Protein AF-A0A1Y7VM03-F1 (afdb_monomer_lite)

Structure (mmCIF, N/CA/C/O backbone):
data_AF-A0A1Y7VM03-F1
#
_entry.id   AF-A0A1Y7VM03-F1
#
loop_
_atom_site.group_PDB
_atom_site.id
_atom_site.type_symbol
_atom_site.label_atom_id
_atom_site.label_alt_id
_atom_site.label_comp_id
_atom_site.label_asym_id
_atom_site.label_entity_id
_atom_site.label_seq_id
_atom_site.pdbx_PDB_ins_code
_atom_site.Cartn_x
_atom_site.Cartn_y
_atom_site.Cartn_z
_atom_site.occupancy
_atom_site.B_iso_or_equiv
_atom_site.auth_seq_id
_atom_site.auth_comp_id
_atom_site.auth_asym_id
_atom_site.auth_atom_id
_atom_site.pdbx_PDB_model_num
ATOM 1 N N . PRO A 1 1 ? 16.036 -28.145 -1.973 1.00 45.31 1 PRO A N 1
ATOM 2 C CA . PRO A 1 1 ? 15.616 -27.254 -0.867 1.00 45.31 1 PRO A CA 1
ATOM 3 C C . PRO A 1 1 ? 15.685 -25.789 -1.307 1.00 45.31 1 PRO A C 1
ATOM 5 O O . PRO A 1 1 ? 16.751 -25.331 -1.703 1.00 45.31 1 PRO A O 1
ATOM 8 N N . SER A 1 2 ? 14.561 -25.075 -1.267 1.00 58.66 2 SER A N 1
ATOM 9 C CA . SER A 1 2 ? 14.567 -23.612 -1.320 1.00 58.66 2 SER A CA 1
ATOM 10 C C . SER A 1 2 ? 15.085 -23.084 0.016 1.00 58.66 2 SER A C 1
ATOM 12 O O . SER A 1 2 ? 14.521 -23.416 1.061 1.00 58.66 2 SER A O 1
ATOM 14 N N . PHE A 1 3 ? 16.151 -22.289 -0.007 1.00 65.50 3 PHE A N 1
ATOM 15 C CA . PHE A 1 3 ? 16.520 -21.484 1.155 1.00 65.50 3 PHE A CA 1
ATOM 16 C C . PHE A 1 3 ? 15.436 -20.413 1.381 1.00 65.50 3 PHE A C 1
ATOM 18 O O . PHE A 1 3 ? 14.821 -19.980 0.401 1.00 65.50 3 PHE A O 1
ATOM 25 N N . PRO A 1 4 ? 15.167 -19.997 2.632 1.00 74.00 4 PRO A N 1
ATOM 26 C CA . PRO A 1 4 ? 14.412 -18.775 2.886 1.00 74.00 4 PRO A CA 1
ATOM 27 C C . PRO A 1 4 ? 15.078 -17.597 2.168 1.00 74.00 4 PRO A C 1
ATOM 29 O O . PRO A 1 4 ? 16.305 -17.545 2.087 1.00 74.00 4 PRO A O 1
ATOM 32 N N . LEU A 1 5 ? 14.272 -16.680 1.638 1.00 76.81 5 LEU A N 1
ATOM 33 C CA . LEU A 1 5 ? 14.765 -15.405 1.125 1.00 76.81 5 LEU A CA 1
ATOM 34 C C . LEU A 1 5 ? 14.971 -14.438 2.294 1.00 76.81 5 LEU A C 1
ATOM 36 O O . LEU A 1 5 ? 14.241 -14.502 3.285 1.00 76.81 5 LEU A O 1
ATOM 40 N N . GLU A 1 6 ? 15.930 -13.524 2.166 1.00 85.12 6 GLU A N 1
ATOM 41 C CA . GLU A 1 6 ? 16.035 -12.408 3.103 1.00 85.12 6 GLU A CA 1
ATOM 42 C C . GLU A 1 6 ? 14.829 -11.457 2.920 1.00 85.12 6 GLU A C 1
ATOM 44 O O . GLU A 1 6 ? 14.265 -11.375 1.822 1.00 85.12 6 GLU A O 1
ATOM 49 N N . PRO A 1 7 ? 14.408 -10.696 3.949 1.00 83.00 7 PRO A N 1
ATOM 50 C CA . PRO A 1 7 ? 13.231 -9.826 3.844 1.00 83.00 7 PRO A CA 1
ATOM 51 C C . PRO A 1 7 ? 13.317 -8.788 2.711 1.00 83.00 7 PRO A C 1
ATOM 53 O O . PRO A 1 7 ? 12.299 -8.449 2.105 1.00 83.00 7 PRO A O 1
ATOM 56 N N . GLU A 1 8 ? 14.526 -8.314 2.395 1.00 83.25 8 GLU A N 1
ATOM 57 C CA . GLU A 1 8 ? 14.783 -7.396 1.277 1.00 83.25 8 GLU A CA 1
ATOM 58 C C . GLU A 1 8 ? 14.579 -8.077 -0.091 1.00 83.25 8 GLU A C 1
ATOM 60 O O . GLU A 1 8 ? 13.993 -7.475 -0.996 1.00 83.25 8 GLU A O 1
ATOM 65 N N . ASP A 1 9 ? 14.970 -9.350 -0.222 1.00 89.81 9 ASP A N 1
ATOM 66 C CA . ASP A 1 9 ? 14.752 -10.154 -1.430 1.00 89.81 9 ASP A CA 1
ATOM 67 C C . ASP A 1 9 ? 13.264 -10.464 -1.637 1.00 89.81 9 ASP A C 1
ATOM 69 O O . ASP A 1 9 ? 12.788 -10.437 -2.771 1.00 89.81 9 ASP A O 1
ATOM 73 N N . GLU A 1 10 ? 12.488 -10.698 -0.569 1.00 91.25 10 GLU A N 1
ATOM 74 C CA . GLU A 1 10 ? 11.029 -10.834 -0.690 1.00 91.25 10 GLU A CA 1
ATOM 75 C C . GLU A 1 10 ? 10.361 -9.546 -1.194 1.00 91.25 10 GLU A C 1
ATOM 77 O O . GLU A 1 10 ? 9.424 -9.611 -1.995 1.00 91.25 10 GLU A O 1
ATOM 82 N N . VAL A 1 11 ? 10.823 -8.373 -0.742 1.00 92.56 11 VAL A N 1
ATOM 83 C CA . VAL A 1 11 ? 10.310 -7.075 -1.212 1.00 92.56 11 VAL A CA 1
ATOM 84 C C . VAL A 1 11 ? 10.678 -6.851 -2.679 1.00 92.56 11 VAL A C 1
ATOM 86 O O . VAL A 1 11 ? 9.807 -6.476 -3.468 1.00 92.56 11 VAL A O 1
ATOM 89 N N . PHE A 1 12 ? 11.924 -7.142 -3.073 1.00 94.88 12 PHE A N 1
ATOM 90 C CA . PHE A 1 12 ? 12.344 -7.075 -4.474 1.00 94.88 12 PHE A CA 1
ATOM 91 C C . PHE A 1 12 ? 11.538 -8.042 -5.354 1.00 94.88 12 PHE A C 1
ATOM 93 O O . PHE A 1 12 ? 11.022 -7.632 -6.390 1.00 94.88 12 PHE A O 1
ATOM 100 N N . LEU A 1 13 ? 11.373 -9.300 -4.933 1.00 95.12 13 LEU A N 1
ATOM 101 C CA . LEU A 1 13 ? 10.648 -10.329 -5.681 1.00 95.12 13 LEU A CA 1
ATOM 102 C C . LEU A 1 13 ? 9.154 -10.012 -5.824 1.00 95.12 13 LEU A C 1
ATOM 104 O O . LEU A 1 13 ? 8.576 -10.277 -6.877 1.00 95.12 13 LEU A O 1
ATOM 108 N N . ALA A 1 14 ? 8.522 -9.442 -4.794 1.00 94.69 14 ALA A N 1
ATOM 109 C CA . ALA A 1 14 ? 7.140 -8.980 -4.883 1.00 94.69 14 ALA A CA 1
ATOM 110 C C . ALA A 1 14 ? 6.999 -7.866 -5.932 1.00 94.69 14 ALA A C 1
ATOM 112 O O . ALA A 1 14 ? 6.123 -7.941 -6.792 1.00 94.69 14 ALA A O 1
ATOM 113 N N . ILE A 1 15 ? 7.889 -6.868 -5.897 1.00 95.56 15 ILE A N 1
ATOM 114 C CA . ILE A 1 15 ? 7.875 -5.745 -6.842 1.00 95.56 15 ILE A CA 1
ATOM 115 C C . ILE A 1 15 ? 8.182 -6.216 -8.270 1.00 95.56 15 ILE A C 1
ATOM 117 O O . ILE A 1 15 ? 7.475 -5.821 -9.192 1.00 95.56 15 ILE A O 1
ATOM 121 N N . ALA A 1 16 ? 9.171 -7.093 -8.458 1.00 96.06 16 ALA A N 1
ATOM 122 C CA . ALA A 1 16 ? 9.552 -7.615 -9.770 1.00 96.06 16 ALA A CA 1
ATOM 123 C C . ALA A 1 16 ? 8.416 -8.401 -10.448 1.00 96.06 16 ALA A C 1
ATOM 125 O O . ALA A 1 16 ? 8.142 -8.167 -11.619 1.00 96.06 16 ALA A O 1
ATOM 126 N N . LYS A 1 17 ? 7.694 -9.255 -9.708 1.00 94.88 17 LYS A N 1
ATOM 127 C CA . LYS A 1 17 ? 6.518 -9.978 -10.233 1.00 94.88 17 LYS A CA 1
ATOM 128 C C . LYS A 1 17 ? 5.395 -9.043 -10.679 1.00 94.88 17 LYS A C 1
ATOM 130 O O . LYS A 1 17 ? 4.766 -9.276 -11.699 1.00 94.88 17 LYS A O 1
ATOM 135 N N . ALA A 1 18 ? 5.153 -7.972 -9.928 1.00 94.31 18 ALA A N 1
ATOM 136 C CA . ALA A 1 18 ? 4.170 -6.971 -10.327 1.00 94.31 18 ALA A CA 1
ATOM 137 C C . ALA A 1 18 ? 4.640 -6.142 -11.541 1.00 94.31 18 ALA A C 1
ATOM 139 O O . ALA A 1 18 ? 3.807 -5.742 -12.345 1.00 94.31 18 ALA A O 1
ATOM 140 N N . MET A 1 19 ? 5.949 -5.911 -11.715 1.00 93.81 19 MET A N 1
ATOM 141 C CA . MET A 1 19 ? 6.493 -5.290 -12.935 1.00 93.81 19 MET A CA 1
ATOM 142 C C . MET A 1 19 ? 6.395 -6.210 -14.163 1.00 93.81 19 MET A C 1
ATOM 144 O O . MET A 1 19 ? 6.154 -5.709 -15.256 1.00 93.81 19 MET A O 1
ATOM 148 N N . GLU A 1 20 ? 6.536 -7.528 -13.992 1.00 94.44 20 GLU A N 1
ATOM 149 C CA . GLU A 1 20 ? 6.458 -8.539 -15.064 1.00 94.44 20 GLU A CA 1
ATOM 150 C C . GLU A 1 20 ? 5.089 -8.524 -15.775 1.00 94.44 20 GLU A C 1
ATOM 152 O O . GLU A 1 20 ? 5.022 -8.568 -16.999 1.00 94.44 20 GLU A O 1
ATOM 157 N N . GLU A 1 21 ? 4.000 -8.325 -15.027 1.00 91.81 21 GLU A N 1
ATOM 158 C CA . GLU A 1 21 ? 2.634 -8.146 -15.560 1.00 91.81 21 GLU A CA 1
ATOM 159 C C . GLU A 1 21 ? 2.364 -6.725 -16.124 1.00 91.81 21 GLU A C 1
ATOM 161 O O . GLU A 1 21 ? 1.299 -6.467 -16.689 1.00 91.81 21 GLU A O 1
ATOM 166 N N . MET A 1 22 ? 3.291 -5.770 -15.954 1.00 88.38 22 MET A N 1
ATOM 167 C CA . MET A 1 22 ? 3.168 -4.376 -16.427 1.00 88.38 22 MET A CA 1
ATOM 168 C C . MET A 1 22 ? 4.096 -4.025 -17.600 1.00 88.38 22 MET A C 1
ATOM 170 O O . MET A 1 22 ? 3.874 -3.002 -18.253 1.00 88.38 22 MET A O 1
ATOM 174 N N . VAL A 1 23 ? 5.160 -4.801 -17.832 1.00 91.12 23 VAL A N 1
ATOM 175 C CA . VAL A 1 23 ? 6.252 -4.471 -18.761 1.00 91.12 23 VAL A CA 1
ATOM 176 C C . VAL A 1 23 ? 6.60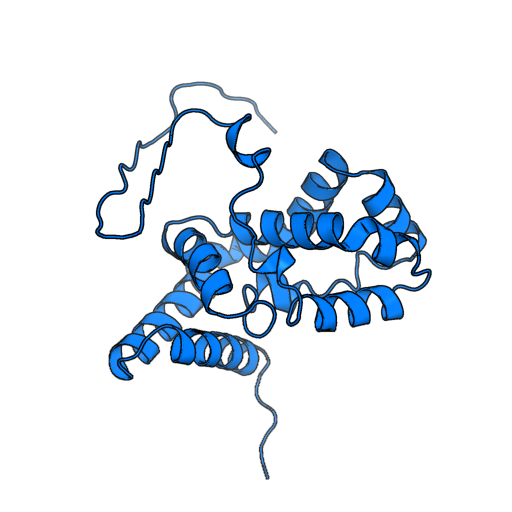2 -5.693 -19.611 1.00 91.12 23 VAL A C 1
ATOM 178 O O . VAL A 1 23 ? 7.266 -6.613 -19.146 1.00 91.12 23 VAL A O 1
ATOM 181 N N . GLU A 1 24 ? 6.183 -5.671 -20.879 1.00 89.25 24 GLU A N 1
ATOM 182 C CA . GLU A 1 24 ? 6.328 -6.799 -21.817 1.00 89.25 24 GLU A CA 1
ATOM 183 C C . GLU A 1 24 ? 7.791 -7.171 -22.131 1.00 89.25 24 GLU A C 1
ATOM 185 O O . GLU A 1 24 ? 8.091 -8.341 -22.372 1.00 89.25 24 GLU A O 1
ATOM 190 N N . ASP A 1 25 ? 8.712 -6.199 -22.143 1.00 95.06 25 ASP A N 1
ATOM 191 C CA . ASP A 1 25 ? 10.130 -6.475 -22.384 1.00 95.06 25 ASP A CA 1
ATOM 192 C C . ASP A 1 25 ? 10.869 -6.866 -21.094 1.00 95.06 25 ASP A C 1
ATOM 194 O O . ASP A 1 25 ? 10.909 -6.129 -20.108 1.00 95.06 25 ASP A O 1
ATOM 198 N N . SER A 1 26 ? 11.523 -8.028 -21.130 1.00 93.00 26 SER A N 1
ATOM 199 C CA . SER A 1 26 ? 12.242 -8.602 -19.984 1.00 93.00 26 SER A CA 1
ATOM 200 C C . SER A 1 26 ? 13.445 -7.779 -19.494 1.00 93.00 26 SER A C 1
ATOM 202 O O . SER A 1 26 ? 13.791 -7.840 -18.310 1.00 93.00 26 SER A O 1
ATOM 204 N N . VAL A 1 27 ? 14.090 -7.002 -20.371 1.00 94.88 27 VAL A N 1
ATOM 205 C CA . VAL A 1 27 ? 15.256 -6.175 -20.036 1.00 94.88 27 VAL A CA 1
ATOM 206 C C . VAL A 1 27 ? 14.788 -4.887 -19.366 1.00 94.88 27 VAL A C 1
ATOM 208 O O . VAL A 1 27 ? 15.287 -4.549 -18.287 1.00 94.88 27 VAL A O 1
ATOM 211 N N . ASP A 1 28 ? 13.786 -4.216 -19.935 1.00 92.69 28 ASP A N 1
ATOM 212 C CA . ASP A 1 28 ? 13.145 -3.054 -19.318 1.00 92.69 28 ASP A CA 1
ATOM 213 C C . ASP A 1 28 ? 12.472 -3.429 -17.993 1.00 92.69 28 ASP A C 1
ATOM 215 O O . ASP A 1 28 ? 12.667 -2.724 -17.004 1.00 92.69 28 ASP A O 1
ATOM 219 N N . CYS A 1 29 ? 11.780 -4.571 -17.904 1.00 92.31 29 CYS A N 1
ATOM 220 C CA . CYS A 1 29 ? 11.194 -5.065 -16.654 1.00 92.31 29 CYS A CA 1
ATOM 221 C C . CYS A 1 29 ? 12.253 -5.189 -15.540 1.00 92.31 29 CYS A C 1
ATOM 223 O O . CYS A 1 29 ? 12.057 -4.683 -14.428 1.00 92.31 29 CYS A O 1
ATOM 225 N N . TYR A 1 30 ? 13.417 -5.784 -15.833 1.00 93.75 30 TYR A N 1
ATOM 226 C CA . TYR A 1 30 ? 14.538 -5.858 -14.887 1.00 93.75 30 TYR A CA 1
ATOM 227 C C . TYR A 1 30 ? 15.060 -4.467 -14.486 1.00 93.75 30 TYR A C 1
ATOM 229 O O . TYR A 1 30 ? 15.237 -4.190 -13.293 1.00 93.75 30 TYR A O 1
ATOM 237 N N . TRP A 1 31 ? 15.302 -3.572 -15.450 1.00 94.38 31 TRP A N 1
ATOM 238 C CA . TRP A 1 31 ? 15.850 -2.242 -15.162 1.00 94.38 31 TRP A CA 1
ATOM 239 C C . TRP A 1 31 ? 14.868 -1.344 -14.411 1.00 94.38 31 TRP A C 1
ATOM 241 O O . TRP A 1 31 ? 15.288 -0.643 -13.487 1.00 94.38 31 TRP A O 1
ATOM 251 N N . ILE A 1 32 ? 13.578 -1.393 -14.745 1.00 93.75 32 ILE A N 1
ATOM 252 C CA . ILE A 1 32 ? 12.510 -0.654 -14.068 1.00 93.75 32 ILE A CA 1
ATOM 253 C C . ILE A 1 32 ? 12.328 -1.185 -12.639 1.00 93.75 32 ILE A C 1
ATOM 255 O O . ILE A 1 32 ? 12.401 -0.384 -11.707 1.00 93.75 32 ILE A O 1
ATOM 259 N N . SER A 1 33 ? 12.225 -2.506 -12.432 1.00 94.19 33 SER A N 1
ATOM 260 C CA . SER A 1 33 ? 12.181 -3.130 -11.093 1.00 94.19 33 SER A CA 1
ATOM 261 C C . SER A 1 33 ? 13.360 -2.682 -10.226 1.00 94.19 33 SER A C 1
ATOM 263 O O . SER A 1 33 ? 13.193 -2.187 -9.107 1.00 94.19 33 SER A O 1
ATOM 265 N N . ARG A 1 34 ? 14.579 -2.774 -10.773 1.00 92.56 34 ARG A N 1
ATOM 266 C CA . ARG A 1 34 ? 15.813 -2.379 -10.090 1.00 92.56 34 ARG A CA 1
ATOM 267 C C . ARG A 1 34 ? 15.849 -0.885 -9.771 1.00 92.56 34 ARG A C 1
ATOM 269 O O . ARG A 1 34 ? 16.276 -0.507 -8.679 1.00 92.56 34 ARG A O 1
ATOM 276 N N . CYS A 1 35 ? 15.408 -0.029 -10.689 1.00 93.94 35 CYS A N 1
ATOM 277 C CA . CYS A 1 35 ? 15.365 1.416 -10.473 1.00 93.94 35 CYS A CA 1
ATOM 278 C C . CYS A 1 35 ? 14.286 1.824 -9.463 1.00 93.94 35 CYS A C 1
ATOM 280 O O . CYS A 1 35 ? 14.540 2.720 -8.658 1.00 93.94 35 CYS A O 1
ATOM 282 N N . PHE A 1 36 ? 13.133 1.150 -9.450 1.00 94.00 36 PHE A N 1
ATOM 283 C CA . PHE A 1 36 ? 12.052 1.381 -8.494 1.00 94.00 36 PHE A CA 1
ATOM 284 C C . PHE A 1 36 ? 12.502 1.045 -7.067 1.00 94.00 36 PHE A C 1
ATOM 286 O O . PHE A 1 36 ? 12.495 1.920 -6.204 1.00 94.00 36 PHE A O 1
ATOM 293 N N . VAL A 1 37 ? 13.026 -0.164 -6.828 1.00 95.19 37 VAL A N 1
ATOM 294 C CA . VAL A 1 37 ? 13.544 -0.560 -5.501 1.00 95.19 37 VAL A CA 1
ATOM 295 C C . VAL A 1 37 ? 14.733 0.314 -5.078 1.00 95.19 37 VAL A C 1
ATOM 297 O O . VAL A 1 37 ? 14.805 0.760 -3.932 1.00 95.19 37 VAL A O 1
ATOM 300 N N . LYS A 1 38 ? 15.624 0.689 -6.009 1.00 93.62 38 LYS A N 1
ATOM 301 C CA . LYS A 1 38 ? 16.681 1.680 -5.736 1.00 93.62 38 LYS A CA 1
ATOM 302 C C . LYS A 1 38 ? 16.103 3.045 -5.334 1.00 93.62 38 LYS A C 1
ATOM 304 O O . LYS A 1 38 ? 16.696 3.717 -4.489 1.00 93.62 38 LYS A O 1
ATOM 309 N N . GLN A 1 39 ? 14.974 3.469 -5.906 1.00 92.69 39 GLN A N 1
ATOM 310 C CA . GLN A 1 39 ? 14.296 4.711 -5.532 1.00 92.69 39 GLN A CA 1
ATOM 311 C C . GLN A 1 39 ? 13.727 4.620 -4.107 1.00 92.69 39 GLN A C 1
ATOM 313 O O . GLN A 1 39 ? 13.966 5.538 -3.323 1.00 92.69 39 GLN A O 1
ATOM 318 N N . LEU A 1 40 ? 13.074 3.512 -3.737 1.00 93.06 40 LEU A N 1
ATOM 319 C CA . LEU A 1 40 ? 12.602 3.264 -2.367 1.00 93.06 40 LEU A CA 1
ATOM 320 C C . LEU A 1 40 ? 13.754 3.357 -1.353 1.00 93.06 40 LEU A C 1
ATOM 322 O O . LEU A 1 40 ? 13.736 4.219 -0.473 1.00 93.06 40 LEU A O 1
ATOM 326 N N . ASN A 1 41 ? 14.801 2.550 -1.547 1.00 92.44 41 ASN A N 1
ATOM 327 C CA . ASN A 1 41 ? 15.873 2.361 -0.562 1.00 92.44 41 ASN A CA 1
ATOM 328 C C . ASN A 1 41 ? 16.821 3.570 -0.425 1.00 92.44 41 ASN A C 1
ATOM 330 O O . ASN A 1 41 ? 17.556 3.657 0.557 1.00 92.44 41 ASN A O 1
ATOM 334 N N . ASN A 1 42 ? 16.816 4.506 -1.385 1.00 93.19 42 ASN A N 1
ATOM 335 C CA . ASN A 1 42 ? 17.665 5.707 -1.357 1.00 93.19 42 ASN A CA 1
ATOM 336 C C . ASN A 1 42 ? 16.858 7.007 -1.237 1.00 93.19 42 ASN A C 1
ATOM 338 O O . ASN A 1 42 ? 17.051 7.762 -0.291 1.00 93.19 42 ASN A O 1
ATOM 342 N N . LYS A 1 43 ? 15.950 7.288 -2.183 1.00 92.31 43 LYS A N 1
ATOM 343 C CA . LYS A 1 43 ? 15.211 8.565 -2.256 1.00 92.31 43 LYS A CA 1
ATOM 344 C C . LYS A 1 43 ? 14.121 8.669 -1.187 1.00 92.31 43 LYS A C 1
ATOM 346 O O . LYS A 1 43 ? 13.810 9.772 -0.750 1.00 92.31 43 LYS A O 1
ATOM 351 N N . TYR A 1 44 ? 13.540 7.540 -0.782 1.00 93.25 44 TYR A N 1
ATOM 352 C CA . TYR A 1 44 ? 12.465 7.495 0.213 1.00 93.25 44 TYR A CA 1
ATOM 353 C C . TYR A 1 44 ? 12.874 6.851 1.539 1.00 93.25 44 TYR A C 1
ATOM 355 O O . TYR A 1 44 ? 12.013 6.666 2.396 1.00 93.25 44 TYR A O 1
ATOM 363 N N . ARG A 1 45 ? 14.172 6.591 1.747 1.00 93.38 45 ARG A N 1
ATOM 364 C CA . ARG A 1 45 ? 14.726 5.934 2.941 1.00 93.38 45 ARG A CA 1
ATOM 365 C C . ARG A 1 45 ? 14.189 6.508 4.255 1.00 93.38 45 ARG A C 1
ATOM 367 O O . ARG A 1 45 ? 13.720 5.758 5.102 1.00 93.38 45 ARG A O 1
ATOM 374 N N . ASP A 1 46 ? 14.195 7.832 4.385 1.00 93.38 46 ASP A N 1
ATOM 375 C CA . ASP A 1 46 ? 13.750 8.536 5.597 1.00 93.38 46 ASP A CA 1
ATOM 376 C C . ASP A 1 46 ? 12.239 8.847 5.592 1.00 93.38 46 ASP A C 1
ATOM 378 O O . ASP A 1 46 ? 11.668 9.236 6.610 1.00 93.38 46 ASP A O 1
ATOM 382 N N . ALA A 1 47 ? 11.575 8.666 4.444 1.00 92.19 47 ALA A N 1
ATOM 383 C CA . ALA A 1 47 ? 10.161 8.971 4.236 1.00 92.19 47 ALA A CA 1
ATOM 384 C C . ALA A 1 47 ? 9.245 7.753 4.444 1.00 92.19 47 ALA A C 1
ATOM 386 O O . ALA A 1 47 ? 8.181 7.904 5.045 1.00 92.19 47 ALA A O 1
ATOM 387 N N . LEU A 1 48 ? 9.645 6.554 3.992 1.00 93.00 48 LEU A N 1
ATOM 388 C CA . LEU A 1 48 ? 8.864 5.319 4.160 1.00 93.00 48 LEU A CA 1
ATOM 389 C C . LEU A 1 48 ? 8.550 5.008 5.641 1.00 93.00 48 LEU A C 1
ATOM 391 O O . LEU A 1 48 ? 7.380 4.755 5.935 1.00 93.00 48 LEU A O 1
ATOM 395 N N . PRO A 1 49 ? 9.494 5.134 6.604 1.00 94.81 49 PRO A N 1
ATOM 396 C CA . PRO A 1 49 ? 9.209 4.913 8.027 1.00 94.81 49 PRO A CA 1
ATOM 397 C C . PRO A 1 49 ? 8.197 5.897 8.636 1.00 94.81 49 PRO A C 1
ATOM 399 O O . PRO A 1 49 ? 7.625 5.620 9.687 1.00 94.81 49 PRO A O 1
ATOM 402 N N . GLN A 1 50 ? 7.955 7.047 7.993 1.00 95.31 50 GLN A N 1
ATOM 403 C CA . GLN A 1 50 ? 6.991 8.054 8.455 1.00 95.31 50 GLN A CA 1
ATOM 404 C C . GLN A 1 50 ? 5.575 7.822 7.899 1.00 95.31 50 GLN A C 1
ATOM 406 O O . GLN A 1 50 ? 4.614 8.411 8.404 1.00 95.31 50 GLN A O 1
ATOM 411 N N . LEU A 1 51 ? 5.412 6.966 6.880 1.00 94.56 51 LEU A N 1
ATOM 412 C CA . LEU A 1 51 ? 4.116 6.725 6.239 1.00 94.56 51 LEU A CA 1
ATOM 413 C C . LEU A 1 51 ? 3.051 6.121 7.178 1.00 94.56 51 LEU A C 1
ATOM 415 O O . LEU A 1 51 ? 1.921 6.599 7.104 1.00 94.56 51 LEU A O 1
ATOM 419 N N . PRO A 1 52 ? 3.348 5.193 8.118 1.00 96.75 52 PRO A N 1
ATOM 420 C CA . PRO A 1 52 ? 2.364 4.732 9.109 1.00 96.75 52 PRO A CA 1
ATOM 421 C C . PRO A 1 52 ? 1.790 5.866 9.971 1.00 96.75 52 PRO A C 1
ATOM 423 O O . PRO A 1 52 ? 0.580 5.948 10.179 1.00 96.75 52 PRO A O 1
ATOM 426 N N . LYS A 1 53 ? 2.640 6.807 10.402 1.00 95.75 53 LYS A N 1
ATOM 427 C CA . LYS A 1 53 ? 2.225 7.977 11.191 1.00 95.75 53 LYS A CA 1
ATOM 428 C C . LYS A 1 53 ? 1.382 8.951 10.364 1.00 95.75 53 LYS A C 1
ATOM 430 O O . LYS A 1 53 ? 0.368 9.446 10.851 1.00 95.75 53 LYS A O 1
ATOM 435 N N . ALA A 1 54 ? 1.765 9.194 9.109 1.00 93.81 54 ALA A N 1
ATOM 436 C CA . ALA A 1 54 ? 0.971 10.001 8.183 1.00 93.81 54 ALA A CA 1
ATOM 437 C C . ALA A 1 54 ? -0.390 9.346 7.876 1.00 93.81 54 ALA A C 1
ATOM 439 O O . ALA A 1 54 ? -1.406 10.031 7.801 1.00 93.81 54 ALA A O 1
ATOM 440 N N . PHE A 1 55 ? -0.430 8.019 7.755 1.00 96.31 55 PHE A N 1
ATOM 441 C CA . PHE A 1 55 ? -1.654 7.244 7.573 1.00 96.31 55 PHE A CA 1
ATOM 442 C C . PHE A 1 55 ? -2.614 7.374 8.760 1.00 96.31 55 PHE A C 1
ATOM 444 O O . PHE A 1 55 ? -3.793 7.641 8.538 1.00 96.31 55 PHE A O 1
ATOM 451 N N . GLU A 1 56 ? -2.134 7.299 10.006 1.00 96.56 56 GLU A N 1
ATOM 452 C CA . GLU A 1 56 ? -2.980 7.601 11.170 1.00 96.56 56 GLU A CA 1
ATOM 453 C C . GLU A 1 56 ? -3.528 9.035 11.133 1.00 96.56 56 GLU A C 1
ATOM 455 O O . GLU A 1 56 ? -4.697 9.253 11.448 1.00 96.56 56 GLU A O 1
ATOM 460 N N . GLN A 1 57 ? -2.710 10.014 10.731 1.00 94.88 57 GLN A N 1
ATOM 461 C CA . GLN A 1 57 ? -3.131 11.414 10.635 1.00 94.88 57 GLN A CA 1
ATOM 462 C C . GLN A 1 57 ? -4.235 11.611 9.587 1.00 94.88 57 GLN A C 1
ATOM 464 O O . GLN A 1 57 ? -5.274 12.186 9.908 1.00 94.88 57 GLN A O 1
ATOM 469 N N . TYR A 1 58 ? -4.055 11.107 8.363 1.00 90.06 58 TYR A N 1
ATOM 470 C CA . TYR A 1 58 ? -5.061 11.240 7.305 1.00 90.06 58 TYR A CA 1
ATOM 471 C C . TYR A 1 58 ? -6.316 10.401 7.577 1.00 90.06 58 TYR A C 1
ATOM 473 O O . TYR A 1 58 ? -7.420 10.899 7.371 1.00 90.06 58 TYR A O 1
ATOM 481 N N . LEU A 1 59 ? -6.191 9.191 8.136 1.00 93.38 59 LEU A N 1
ATOM 482 C CA . LEU A 1 59 ? -7.362 8.413 8.550 1.00 93.38 59 LEU A CA 1
ATOM 483 C C . LEU A 1 59 ? -8.154 9.119 9.662 1.00 93.38 59 LEU A C 1
ATOM 485 O O . LEU A 1 59 ? -9.375 9.020 9.684 1.00 93.38 59 LEU A O 1
ATOM 489 N N . ASN A 1 60 ? -7.499 9.863 10.563 1.00 94.56 60 ASN A N 1
ATOM 490 C CA . ASN A 1 60 ? -8.201 10.653 11.577 1.00 94.56 60 ASN A CA 1
ATOM 491 C C . ASN A 1 60 ? -8.990 11.834 10.986 1.00 94.56 60 ASN A C 1
ATOM 493 O O . ASN A 1 60 ? -10.033 12.194 11.532 1.00 94.56 60 ASN A O 1
ATOM 497 N N . LEU A 1 61 ? -8.482 12.443 9.908 1.00 89.00 61 LEU A N 1
ATOM 498 C CA . LEU A 1 61 ? -9.138 13.554 9.211 1.00 89.00 61 LEU A CA 1
ATOM 499 C C . LEU A 1 61 ? -10.370 13.077 8.428 1.00 89.00 61 LEU A C 1
ATOM 501 O O . LEU A 1 61 ? -11.430 13.683 8.552 1.00 89.00 61 LEU A O 1
ATOM 505 N N . GLU A 1 62 ? -10.249 11.972 7.687 1.00 86.50 62 GLU A N 1
ATOM 506 C CA . GLU A 1 62 ? -11.355 11.396 6.907 1.00 86.50 62 GLU A CA 1
ATOM 507 C C . GLU A 1 62 ? -12.379 10.654 7.789 1.00 86.50 62 GLU A C 1
ATOM 509 O O . GLU A 1 62 ? -13.590 10.783 7.602 1.00 86.50 62 GLU A O 1
ATOM 514 N N . ASP A 1 63 ? -11.918 9.858 8.764 1.00 90.31 63 ASP A N 1
ATOM 515 C CA . ASP A 1 63 ? -12.783 9.061 9.638 1.00 90.31 63 ASP A CA 1
ATOM 516 C C . ASP A 1 63 ? -12.141 8.717 10.996 1.00 90.31 63 ASP A C 1
ATOM 518 O O . ASP A 1 63 ? -11.750 7.579 11.291 1.00 90.31 63 ASP A O 1
ATOM 522 N N . SER A 1 64 ? -12.122 9.707 11.889 1.00 96.12 64 SER A N 1
ATOM 523 C CA . SER A 1 64 ? -11.734 9.532 13.297 1.00 96.12 64 SER A CA 1
ATOM 524 C C . SER A 1 64 ? -12.488 8.411 14.030 1.00 96.12 64 SER A C 1
ATOM 526 O O . SER A 1 64 ? -11.937 7.839 14.975 1.00 96.12 64 SER A O 1
ATOM 528 N N . ARG A 1 65 ? -13.706 8.023 13.610 1.00 97.19 65 ARG A N 1
ATOM 529 C CA . ARG A 1 65 ? -14.440 6.898 14.225 1.00 97.19 65 ARG A CA 1
ATOM 530 C C . ARG A 1 65 ? -13.841 5.557 13.808 1.00 97.19 65 ARG A C 1
ATOM 532 O O . ARG A 1 65 ? -13.683 4.685 14.660 1.00 97.19 65 ARG A O 1
ATOM 539 N N . LEU A 1 66 ? -13.462 5.408 12.539 1.00 95.94 66 LEU A N 1
ATOM 540 C CA . LEU A 1 66 ? -12.773 4.217 12.037 1.00 95.94 66 LEU A CA 1
ATOM 541 C C . LEU A 1 66 ? -11.375 4.075 12.656 1.00 95.94 66 LEU A C 1
ATOM 543 O O . LEU A 1 66 ? -11.033 2.988 13.122 1.00 95.94 66 LEU A O 1
ATOM 547 N N . LEU A 1 67 ? -10.601 5.164 12.770 1.00 97.25 67 LEU A N 1
ATOM 548 C CA . LEU A 1 67 ? -9.326 5.127 13.501 1.00 97.25 67 LEU A CA 1
ATOM 549 C C . LEU A 1 67 ? -9.524 4.771 14.985 1.00 97.25 67 LEU A C 1
ATOM 551 O O . LEU A 1 67 ? -8.768 3.964 15.524 1.00 97.25 67 LEU A O 1
ATOM 555 N N . SER A 1 68 ? -10.548 5.327 15.641 1.00 97.50 68 SER A N 1
ATOM 556 C CA . SER A 1 68 ? -10.868 5.000 17.039 1.00 97.50 68 SER A CA 1
ATOM 557 C C . SER A 1 68 ? -11.190 3.514 17.211 1.00 97.50 68 SER A C 1
ATOM 559 O O . SER A 1 68 ? -10.632 2.876 18.097 1.00 97.50 68 SER A O 1
ATOM 561 N N . HIS A 1 69 ? -12.002 2.932 16.322 1.00 97.81 69 HIS A N 1
ATOM 562 C CA . HIS A 1 69 ? -12.314 1.497 16.321 1.00 97.81 69 HIS A CA 1
ATOM 563 C C . HIS A 1 69 ? -11.061 0.624 16.164 1.00 97.81 69 HIS A C 1
ATOM 565 O O . HIS A 1 69 ? -10.871 -0.333 16.917 1.00 97.81 69 HIS A O 1
ATOM 571 N N . LEU A 1 70 ? -10.160 0.986 15.243 1.00 96.81 70 LEU A N 1
ATOM 572 C CA . LEU A 1 70 ? -8.878 0.296 15.068 1.00 96.81 70 LEU A CA 1
ATOM 573 C C . LEU A 1 70 ? -7.988 0.394 16.317 1.00 96.81 70 LEU A C 1
ATOM 575 O O . LEU A 1 70 ? -7.276 -0.562 16.627 1.00 96.81 70 LEU A O 1
ATOM 579 N N . LYS A 1 71 ? -8.036 1.512 17.055 1.00 96.62 71 LYS A N 1
ATOM 580 C CA . LYS A 1 71 ? -7.315 1.683 18.328 1.00 96.62 71 LYS A CA 1
ATOM 581 C C . LYS A 1 71 ? -7.936 0.856 19.453 1.00 96.62 71 LYS A C 1
ATOM 583 O O . LYS A 1 71 ? -7.203 0.152 20.137 1.00 96.62 71 LYS A O 1
ATOM 588 N N . THR A 1 72 ? -9.263 0.843 19.589 1.00 96.94 72 THR A N 1
ATOM 589 C CA . THR A 1 72 ? -9.980 -0.021 20.547 1.00 96.94 72 THR A CA 1
ATOM 590 C C . THR A 1 72 ? -9.728 -1.510 20.289 1.00 96.94 72 THR A C 1
ATOM 592 O O . THR A 1 72 ? -9.600 -2.279 21.235 1.00 96.94 72 THR A O 1
ATOM 595 N N . CYS A 1 73 ? -9.597 -1.924 19.025 1.00 95.75 73 CYS A N 1
ATOM 596 C CA . CYS A 1 73 ? -9.265 -3.305 18.659 1.00 95.75 73 CYS A CA 1
ATOM 597 C C . CYS A 1 73 ? -7.767 -3.655 18.784 1.00 95.75 73 CYS A C 1
ATOM 599 O O . CYS A 1 73 ? -7.393 -4.774 18.431 1.00 95.75 73 CYS A O 1
ATOM 601 N N . SER A 1 74 ? -6.904 -2.719 19.208 1.00 95.12 74 SER A N 1
ATOM 602 C CA . SER A 1 74 ? -5.432 -2.836 19.169 1.00 95.12 74 SER A CA 1
ATOM 603 C C . SER A 1 74 ? -4.885 -3.250 17.791 1.00 95.12 74 SER A C 1
ATOM 605 O O . SER A 1 74 ? -3.899 -3.977 17.684 1.00 95.12 74 SER A O 1
ATOM 607 N N . ALA A 1 75 ? -5.550 -2.807 16.720 1.00 95.06 75 ALA A N 1
ATOM 608 C CA . ALA A 1 75 ? -5.272 -3.211 15.344 1.00 95.06 75 ALA A CA 1
ATOM 609 C C . ALA A 1 75 ? -4.242 -2.317 14.639 1.00 95.06 75 ALA A C 1
ATOM 611 O O . ALA A 1 75 ? -3.543 -2.802 13.758 1.00 95.06 75 ALA A O 1
ATOM 612 N N . VAL A 1 76 ? -4.117 -1.040 15.029 1.00 95.00 76 VAL A N 1
ATOM 613 C CA . VAL A 1 76 ? -3.272 -0.042 14.332 1.00 95.00 76 VAL A CA 1
ATOM 614 C C . VAL A 1 76 ? -1.807 -0.473 14.204 1.00 95.00 76 VAL A C 1
ATOM 616 O O . VAL A 1 76 ? -1.199 -0.232 13.167 1.00 95.00 76 VAL A O 1
ATOM 619 N N . SER A 1 77 ? -1.243 -1.145 15.211 1.00 93.75 77 SER A N 1
ATOM 620 C CA . SER A 1 77 ? 0.134 -1.665 15.188 1.00 93.75 77 SER A CA 1
ATOM 621 C C . SER A 1 77 ? 0.285 -3.036 14.516 1.00 93.75 77 SER A C 1
ATOM 623 O O . SER A 1 77 ? 1.410 -3.489 14.331 1.00 93.75 77 SER A O 1
ATOM 625 N N . LYS A 1 78 ? -0.822 -3.695 14.142 1.00 94.69 78 LYS A N 1
ATOM 626 C CA . LYS A 1 78 ? -0.848 -4.957 13.381 1.00 94.69 78 LYS A CA 1
ATOM 627 C C . LYS A 1 78 ? -1.314 -4.770 11.926 1.00 94.69 78 LYS A C 1
ATOM 629 O O . LYS A 1 78 ? -1.564 -5.763 11.249 1.00 94.69 78 LYS A O 1
ATOM 634 N N . LEU A 1 79 ? -1.495 -3.541 11.435 1.00 94.94 79 LEU A N 1
ATOM 635 C CA . LEU A 1 79 ? -1.850 -3.313 10.028 1.00 94.94 79 LEU A CA 1
ATOM 636 C C . LEU A 1 79 ? -0.683 -3.713 9.103 1.00 94.94 79 LEU A C 1
ATOM 638 O O . LEU A 1 79 ? 0.472 -3.573 9.510 1.00 94.94 79 LEU A O 1
ATOM 642 N N . PRO A 1 80 ? -0.949 -4.190 7.870 1.00 94.38 80 PRO A N 1
ATOM 643 C CA . PRO A 1 80 ? 0.079 -4.713 6.968 1.00 94.38 80 PRO A CA 1
ATOM 644 C C . PRO A 1 80 ? 0.873 -3.582 6.281 1.00 94.38 80 PRO A C 1
ATOM 646 O O . PRO A 1 80 ? 0.883 -3.445 5.058 1.00 94.38 80 PRO A O 1
ATOM 649 N N . TYR A 1 81 ? 1.552 -2.751 7.076 1.00 95.06 81 TYR A N 1
ATOM 650 C CA . TYR A 1 81 ? 2.325 -1.603 6.598 1.00 95.06 81 TYR A CA 1
ATOM 651 C C . TYR A 1 81 ? 3.448 -1.996 5.638 1.00 95.06 81 TYR A C 1
ATOM 653 O O . TYR A 1 81 ? 3.718 -1.255 4.699 1.00 95.06 81 TYR A O 1
ATOM 661 N N . ASP A 1 82 ? 4.056 -3.170 5.801 1.00 93.50 82 ASP A N 1
ATOM 662 C CA . ASP A 1 82 ? 5.114 -3.629 4.896 1.00 93.50 82 ASP A CA 1
ATOM 663 C C . ASP A 1 82 ? 4.563 -3.966 3.504 1.00 93.50 82 ASP A C 1
ATOM 665 O O . ASP A 1 82 ? 5.198 -3.667 2.494 1.00 93.50 82 ASP A O 1
ATOM 669 N N . LEU A 1 83 ? 3.331 -4.479 3.428 1.00 93.06 83 LEU A N 1
ATOM 670 C CA . LEU A 1 83 ? 2.623 -4.708 2.168 1.00 93.06 83 LEU A CA 1
ATOM 671 C C . LEU A 1 83 ? 2.265 -3.382 1.470 1.00 93.06 83 LEU A C 1
ATOM 673 O O . LEU A 1 83 ? 2.347 -3.280 0.247 1.00 93.06 83 LEU A O 1
ATOM 677 N N . TRP A 1 84 ? 1.892 -2.356 2.239 1.00 94.50 84 TRP A N 1
ATOM 678 C CA . TRP A 1 84 ? 1.488 -1.042 1.719 1.00 94.50 84 TRP A CA 1
ATOM 679 C C . TRP A 1 84 ? 2.669 -0.121 1.374 1.00 94.50 84 TRP A C 1
ATOM 681 O O . TRP A 1 84 ? 2.603 0.614 0.390 1.00 94.50 84 TRP A O 1
ATOM 691 N N . PHE A 1 85 ? 3.747 -0.141 2.166 1.00 95.38 85 PHE A N 1
ATOM 692 C CA . PHE A 1 85 ? 4.808 0.876 2.136 1.00 95.38 85 PHE A CA 1
ATOM 693 C C . PHE A 1 85 ? 6.203 0.339 1.790 1.00 95.38 85 PHE A C 1
ATOM 695 O O . PHE A 1 85 ? 6.970 1.087 1.192 1.00 95.38 85 PHE A O 1
ATOM 702 N N . GLN A 1 86 ? 6.538 -0.923 2.096 1.00 93.81 86 GLN A N 1
ATOM 703 C CA . GLN A 1 86 ? 7.784 -1.535 1.600 1.00 93.81 86 GLN A CA 1
ATOM 704 C C . GLN A 1 86 ? 7.559 -2.151 0.213 1.00 93.81 86 GLN A C 1
ATOM 706 O O . GLN A 1 86 ? 8.173 -1.739 -0.767 1.00 93.81 86 GLN A O 1
ATOM 711 N N . ARG A 1 87 ? 6.588 -3.066 0.101 1.00 95.12 87 ARG A N 1
ATOM 712 C CA . ARG A 1 87 ? 6.174 -3.711 -1.161 1.00 95.12 87 ARG A CA 1
ATOM 713 C C . ARG A 1 87 ? 5.343 -2.787 -2.058 1.00 95.12 87 ARG A C 1
ATOM 715 O O . ARG A 1 87 ? 5.011 -3.163 -3.175 1.00 95.12 87 ARG A O 1
ATOM 722 N N . CYS A 1 88 ? 5.008 -1.582 -1.586 1.00 94.56 88 CYS A N 1
ATOM 723 C CA . CYS A 1 88 ? 4.282 -0.549 -2.334 1.00 94.56 88 CYS A CA 1
ATOM 724 C C . CYS A 1 88 ? 2.980 -1.046 -2.993 1.00 94.56 88 CYS A C 1
ATOM 726 O O . CYS A 1 88 ? 2.647 -0.596 -4.085 1.00 94.56 88 CYS A O 1
ATOM 728 N N . PHE A 1 89 ? 2.251 -1.954 -2.334 1.00 92.88 89 PHE A N 1
ATOM 729 C CA . PHE A 1 89 ? 1.066 -2.674 -2.826 1.00 92.88 89 PHE A CA 1
ATOM 730 C C . PHE A 1 89 ? 1.293 -3.754 -3.913 1.00 92.88 89 PHE A C 1
ATOM 732 O O . PHE A 1 89 ? 0.314 -4.277 -4.452 1.00 92.88 89 PHE A O 1
ATOM 739 N N . ALA A 1 90 ? 2.530 -4.180 -4.186 1.00 93.06 90 ALA A N 1
ATOM 740 C CA . ALA A 1 90 ? 2.789 -5.388 -4.977 1.00 93.06 90 ALA A CA 1
ATOM 741 C C . ALA A 1 90 ? 2.185 -6.640 -4.314 1.00 93.06 90 ALA A C 1
ATOM 743 O O . ALA A 1 90 ? 2.305 -6.823 -3.099 1.00 93.06 90 ALA A O 1
ATOM 744 N N . GLY A 1 91 ? 1.500 -7.479 -5.100 1.00 87.94 91 GLY A N 1
ATOM 745 C CA . GLY A 1 91 ? 0.717 -8.615 -4.590 1.00 87.94 91 GLY A CA 1
ATOM 746 C C . GLY A 1 91 ? -0.482 -8.217 -3.714 1.00 87.94 91 GLY A C 1
ATOM 747 O O . GLY A 1 91 ? -1.082 -9.072 -3.069 1.00 87.94 91 GLY A O 1
ATOM 748 N N . CYS A 1 92 ? -0.817 -6.924 -3.660 1.00 87.19 92 CYS A N 1
ATOM 749 C CA . CYS A 1 92 ? -1.901 -6.361 -2.857 1.00 87.19 92 CYS A CA 1
ATOM 750 C C . CYS A 1 92 ? -2.974 -5.718 -3.744 1.00 87.19 92 CYS A C 1
ATOM 752 O O . CYS A 1 92 ? -4.149 -5.795 -3.415 1.00 87.19 92 CYS A O 1
ATOM 754 N N . LEU A 1 93 ? -2.600 -5.103 -4.869 1.00 84.44 93 LEU A N 1
ATOM 755 C CA . LEU A 1 93 ? -3.531 -4.535 -5.846 1.00 84.44 93 LEU A CA 1
ATOM 756 C C . LEU A 1 93 ? -3.300 -5.153 -7.228 1.00 84.44 93 LEU A C 1
ATOM 758 O O . LEU A 1 93 ? -2.138 -5.255 -7.617 1.00 84.44 93 LEU A O 1
ATOM 762 N N . PRO A 1 94 ? -4.363 -5.464 -7.996 1.00 84.38 94 PRO A N 1
ATOM 763 C CA . PRO A 1 94 ? -4.227 -5.882 -9.386 1.00 84.38 94 PRO A CA 1
ATOM 764 C C . PRO A 1 94 ? -3.450 -4.865 -10.224 1.00 84.38 94 PRO A C 1
ATOM 766 O O . PRO A 1 94 ? -3.618 -3.647 -10.095 1.00 84.38 94 PRO A O 1
ATOM 769 N N . GLU A 1 95 ? -2.613 -5.378 -11.112 1.00 85.19 95 GLU A N 1
ATOM 770 C CA . GLU A 1 95 ? -1.419 -4.697 -11.602 1.00 85.19 95 GLU A CA 1
ATOM 771 C C . GLU A 1 95 ? -1.773 -3.495 -12.490 1.00 85.19 95 GLU A C 1
ATOM 773 O O . GLU A 1 95 ? -1.223 -2.410 -12.319 1.00 85.19 95 GLU A O 1
ATOM 778 N N . SER A 1 96 ? -2.834 -3.612 -13.296 1.00 80.25 96 SER A N 1
ATOM 779 C CA . SER A 1 96 ? -3.447 -2.497 -14.047 1.00 80.25 96 SER A CA 1
ATOM 780 C C . SER A 1 96 ? -3.853 -1.281 -13.192 1.00 80.25 96 SER A C 1
ATOM 782 O O . SER A 1 96 ? -4.014 -0.171 -13.703 1.00 80.25 96 SER A O 1
ATOM 784 N N . SER A 1 97 ? -4.062 -1.464 -11.887 1.00 81.75 97 SER A N 1
ATOM 785 C CA . SER A 1 97 ? -4.408 -0.398 -10.936 1.00 81.75 97 SER A CA 1
ATOM 786 C C . SER A 1 97 ? -3.197 0.021 -10.103 1.00 81.75 97 SER A C 1
ATOM 788 O O . SER A 1 97 ? -2.996 1.213 -9.871 1.00 81.75 97 SER A O 1
ATOM 790 N N . LEU A 1 98 ? -2.346 -0.941 -9.738 1.00 87.62 98 LEU A N 1
ATOM 791 C CA . LEU A 1 98 ? -1.058 -0.718 -9.083 1.00 87.62 98 LEU A CA 1
ATOM 792 C C . LEU A 1 98 ? -0.121 0.168 -9.924 1.00 87.62 98 LEU A C 1
ATOM 794 O O . LEU A 1 98 ? 0.470 1.101 -9.384 1.00 87.62 98 LEU A O 1
ATOM 798 N N . GLN A 1 99 ? -0.071 -0.040 -11.244 1.00 85.75 99 GLN A N 1
ATOM 799 C CA . GLN A 1 99 ? 0.698 0.768 -12.199 1.00 85.75 99 GLN A CA 1
ATOM 800 C C . GLN A 1 99 ? 0.419 2.271 -12.034 1.00 85.75 99 GLN A C 1
ATOM 802 O O . GLN A 1 99 ? 1.343 3.069 -11.912 1.00 85.75 99 GLN A O 1
ATOM 807 N N . ARG A 1 100 ? -0.859 2.656 -11.899 1.00 84.19 100 ARG A N 1
ATOM 808 C CA . ARG A 1 100 ? -1.289 4.059 -11.724 1.00 84.19 100 ARG A CA 1
ATOM 809 C C . ARG A 1 100 ? -0.869 4.663 -10.379 1.00 84.19 100 ARG A C 1
ATOM 811 O O . ARG A 1 100 ? -0.719 5.880 -10.261 1.00 84.19 100 ARG A O 1
ATOM 818 N N . VAL A 1 101 ? -0.693 3.830 -9.350 1.00 86.44 101 VAL A N 1
ATOM 819 C CA . VAL A 1 101 ? -0.108 4.236 -8.061 1.00 86.44 101 VAL A CA 1
ATOM 820 C C . VAL A 1 101 ? 1.402 4.419 -8.225 1.00 86.44 101 VAL A C 1
ATOM 822 O O . VAL A 1 101 ? 1.964 5.412 -7.760 1.00 86.44 101 VAL A O 1
ATOM 825 N N . TRP A 1 102 ? 2.055 3.495 -8.929 1.00 91.94 102 TRP A N 1
ATOM 826 C CA . TRP A 1 102 ? 3.496 3.496 -9.168 1.00 91.94 102 TRP A CA 1
ATOM 827 C C . TRP A 1 102 ? 3.960 4.632 -10.080 1.00 91.94 102 TRP A C 1
ATOM 829 O O . TRP A 1 102 ? 4.994 5.222 -9.776 1.00 91.94 102 TRP A O 1
ATOM 839 N N . ASP A 1 103 ? 3.158 5.064 -11.058 1.00 85.81 103 ASP A N 1
ATOM 840 C CA . ASP A 1 103 ? 3.367 6.310 -11.812 1.00 85.81 103 ASP A CA 1
ATOM 841 C C . ASP A 1 103 ? 3.637 7.498 -10.874 1.00 85.81 103 ASP A C 1
ATOM 843 O O . ASP A 1 103 ? 4.546 8.298 -11.100 1.00 85.81 103 ASP A O 1
ATOM 847 N N . LYS A 1 104 ? 2.861 7.610 -9.783 1.00 85.94 104 LYS A N 1
ATOM 848 C CA . LYS A 1 104 ? 2.990 8.701 -8.804 1.00 85.94 104 LYS A CA 1
ATOM 849 C C . LYS A 1 104 ? 4.189 8.526 -7.875 1.00 85.94 104 LYS A C 1
ATOM 851 O O . LYS A 1 104 ? 4.790 9.532 -7.491 1.00 85.94 104 LYS A O 1
ATOM 856 N N . VAL A 1 105 ? 4.563 7.287 -7.541 1.00 89.81 105 VAL A N 1
ATOM 857 C CA . VAL A 1 105 ? 5.803 6.991 -6.801 1.00 89.81 105 VAL A CA 1
ATOM 858 C C . VAL A 1 105 ? 7.010 7.399 -7.649 1.00 89.81 105 VAL A C 1
ATOM 860 O O . VAL A 1 105 ? 7.767 8.282 -7.240 1.00 89.81 105 VAL A O 1
ATOM 863 N N . VAL A 1 106 ? 7.114 6.860 -8.870 1.00 88.81 106 VAL A N 1
ATOM 864 C CA . VAL A 1 106 ? 8.187 7.139 -9.835 1.00 88.81 106 VAL A CA 1
ATOM 865 C C . VAL A 1 106 ? 8.307 8.639 -10.103 1.00 88.81 106 VAL A C 1
ATOM 867 O O . VAL A 1 106 ? 9.413 9.182 -9.993 1.00 88.81 106 VAL A O 1
ATOM 870 N N . SER A 1 107 ? 7.185 9.332 -10.356 1.00 85.06 107 SER A N 1
ATOM 871 C CA . SER A 1 107 ? 7.171 10.776 -10.626 1.00 85.06 107 SER A CA 1
ATOM 872 C C . SER A 1 107 ? 7.621 11.635 -9.442 1.00 85.06 107 SER A C 1
ATOM 874 O O . SER A 1 107 ? 8.006 12.785 -9.642 1.00 85.06 107 SER A O 1
ATOM 876 N N . GLY A 1 108 ? 7.570 11.131 -8.202 1.00 84.62 108 GLY A N 1
ATOM 877 C CA . GLY A 1 108 ? 8.090 11.872 -7.053 1.00 84.62 108 GLY A CA 1
ATOM 878 C C . GLY A 1 108 ? 7.473 11.592 -5.687 1.00 84.62 108 GLY A C 1
ATOM 879 O O . GLY A 1 108 ? 8.128 11.900 -4.690 1.00 84.62 108 GLY A O 1
ATOM 880 N N . SER A 1 109 ? 6.282 11.005 -5.596 1.00 86.44 109 SER A N 1
ATOM 881 C CA . SER A 1 109 ? 5.479 11.013 -4.369 1.00 86.44 109 SER A CA 1
ATOM 882 C C . SER A 1 109 ? 5.247 9.619 -3.786 1.00 86.44 109 SER A C 1
ATOM 884 O O . SER A 1 109 ? 4.301 8.931 -4.156 1.00 86.44 109 SER A O 1
ATOM 886 N N . CYS A 1 110 ? 6.031 9.238 -2.774 1.00 91.00 110 CYS A N 1
ATOM 887 C CA . CYS A 1 110 ? 5.722 8.073 -1.933 1.00 91.00 110 CYS A CA 1
ATOM 888 C C . CYS A 1 110 ? 4.472 8.284 -1.049 1.00 91.00 110 CYS A C 1
ATOM 890 O O . CYS A 1 110 ? 3.853 7.315 -0.616 1.00 91.00 110 CYS A O 1
ATOM 892 N N . LYS A 1 111 ? 4.034 9.537 -0.829 1.00 88.69 111 LYS A N 1
ATOM 893 C CA . LYS A 1 111 ? 2.820 9.852 -0.050 1.00 88.69 111 LYS A CA 1
ATOM 894 C C . LYS A 1 111 ? 1.533 9.305 -0.678 1.00 88.69 111 LYS A C 1
ATOM 896 O O . LYS A 1 111 ? 0.561 9.123 0.047 1.00 88.69 111 LYS A O 1
ATOM 901 N N . ILE A 1 112 ? 1.519 8.989 -1.980 1.00 87.69 112 ILE A N 1
ATOM 902 C CA . ILE A 1 112 ? 0.361 8.347 -2.628 1.00 87.69 112 ILE A CA 1
ATOM 903 C C . ILE A 1 112 ? -0.037 7.039 -1.929 1.00 87.69 112 ILE A C 1
ATOM 905 O O . ILE A 1 112 ? -1.223 6.755 -1.786 1.00 87.69 112 ILE A O 1
ATOM 909 N N . LEU A 1 113 ? 0.948 6.291 -1.417 1.00 91.69 113 LEU A N 1
ATOM 910 C CA . LEU A 1 113 ? 0.744 5.002 -0.761 1.00 91.69 113 LEU A CA 1
ATOM 911 C C . LEU A 1 113 ? -0.126 5.137 0.500 1.00 91.69 113 LEU A C 1
ATOM 913 O O . LEU A 1 113 ? -0.955 4.277 0.788 1.00 91.69 113 LEU A O 1
ATOM 917 N N . VAL A 1 114 ? 0.014 6.252 1.225 1.00 93.00 114 VAL A N 1
ATOM 918 C CA . VAL A 1 114 ? -0.800 6.565 2.408 1.00 93.00 114 VAL A CA 1
ATOM 919 C C . VAL A 1 114 ? -2.258 6.804 2.026 1.00 93.00 114 VAL A C 1
ATOM 921 O O . VAL A 1 114 ? -3.151 6.257 2.668 1.00 93.00 114 VAL A O 1
ATOM 924 N N . PHE A 1 115 ? -2.513 7.566 0.961 1.00 86.38 115 PHE A N 1
ATOM 925 C CA . PHE A 1 115 ? -3.876 7.845 0.504 1.00 86.38 115 PHE A CA 1
ATOM 926 C C . PHE A 1 115 ? -4.577 6.587 -0.031 1.00 86.38 115 PHE A C 1
ATOM 928 O O . PHE A 1 115 ? -5.761 6.391 0.236 1.00 86.38 115 PHE A O 1
ATOM 935 N N . VAL A 1 116 ? -3.838 5.687 -0.690 1.00 87.38 116 VAL A N 1
ATOM 936 C CA . VAL A 1 116 ? -4.341 4.362 -1.095 1.00 87.38 116 VAL A CA 1
ATOM 937 C C . VAL A 1 116 ? -4.703 3.509 0.130 1.00 87.38 116 VAL A C 1
ATOM 939 O O . VAL A 1 116 ? -5.798 2.952 0.175 1.00 87.38 116 VAL A O 1
ATOM 942 N N . ALA A 1 117 ? -3.851 3.458 1.162 1.00 91.50 117 ALA A N 1
ATOM 943 C CA . ALA A 1 117 ? -4.151 2.737 2.406 1.00 91.50 117 ALA A CA 1
ATOM 944 C C . ALA A 1 117 ? -5.395 3.292 3.137 1.00 91.50 117 ALA A C 1
ATOM 946 O O . ALA A 1 117 ? -6.214 2.520 3.644 1.00 91.50 117 ALA A O 1
ATOM 947 N N . VAL A 1 118 ? -5.570 4.621 3.162 1.00 88.88 118 VAL A N 1
ATOM 948 C CA . VAL A 1 118 ? -6.759 5.274 3.738 1.00 88.88 118 VAL A CA 1
ATOM 949 C C . VAL A 1 118 ? -8.020 4.942 2.929 1.00 88.88 118 VAL A C 1
ATOM 951 O O . VAL A 1 118 ? -8.997 4.477 3.513 1.00 88.88 118 VAL A O 1
ATOM 954 N N . GLU A 1 119 ? -8.018 5.095 1.599 1.00 84.25 119 GLU A N 1
ATOM 955 C CA . GLU A 1 119 ? -9.215 4.827 0.779 1.00 84.25 119 GLU A CA 1
ATOM 956 C C . GLU A 1 119 ? -9.594 3.333 0.756 1.00 84.25 119 GLU A C 1
ATOM 958 O O . GLU A 1 119 ? -10.783 3.014 0.688 1.00 84.25 119 GLU A O 1
ATOM 963 N N . ILE A 1 120 ? -8.637 2.404 0.906 1.00 87.06 120 ILE A N 1
ATOM 964 C CA . ILE A 1 120 ? -8.922 0.976 1.154 1.00 87.06 120 ILE A CA 1
ATOM 965 C C . ILE A 1 120 ? -9.736 0.811 2.447 1.00 87.06 120 ILE A C 1
ATOM 967 O O . ILE A 1 120 ? -10.786 0.161 2.442 1.00 87.06 120 ILE A O 1
ATOM 971 N N . LEU A 1 121 ? -9.302 1.428 3.550 1.00 89.62 121 LEU A N 1
ATOM 972 C CA . LEU A 1 121 ? -10.032 1.368 4.819 1.00 89.62 121 LEU A CA 1
ATOM 973 C C . LEU A 1 121 ? -11.419 2.012 4.733 1.00 89.62 121 LEU A C 1
ATOM 975 O O . LEU A 1 121 ? -12.386 1.417 5.211 1.00 89.62 121 LEU A O 1
ATOM 979 N N . LEU A 1 122 ? -11.545 3.175 4.090 1.00 87.62 122 LEU A N 1
ATOM 980 C CA . LEU A 1 122 ? -12.835 3.841 3.878 1.00 87.62 122 LEU A CA 1
ATOM 981 C C . LEU A 1 122 ? -13.770 2.988 3.002 1.00 87.62 122 LEU A C 1
ATOM 983 O O . LEU A 1 122 ? -14.946 2.815 3.334 1.00 87.62 122 LEU A O 1
ATOM 987 N N . THR A 1 123 ? -13.243 2.370 1.939 1.00 84.06 123 THR A N 1
ATOM 988 C CA . THR A 1 123 ? -13.976 1.461 1.038 1.0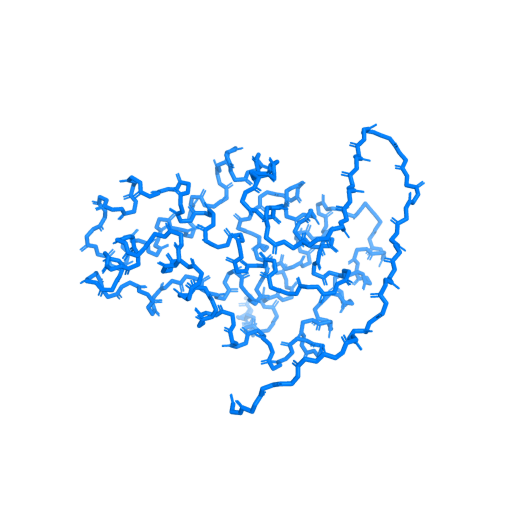0 84.06 123 THR A CA 1
ATOM 989 C C . THR A 1 123 ? -14.540 0.243 1.770 1.00 84.06 123 THR A C 1
ATOM 991 O O . THR A 1 123 ? -15.657 -0.193 1.469 1.00 84.06 123 THR A O 1
ATOM 994 N N . PHE A 1 124 ? -13.817 -0.287 2.761 1.00 87.31 124 PHE A N 1
ATOM 995 C CA . PHE A 1 124 ? -14.249 -1.440 3.557 1.00 87.31 124 PHE A CA 1
ATOM 996 C C . PHE A 1 124 ? -14.762 -1.101 4.957 1.00 87.31 124 PHE A C 1
ATOM 998 O O . PHE A 1 124 ? -15.056 -2.030 5.712 1.00 87.31 124 PHE A O 1
ATOM 1005 N N . LYS A 1 125 ? -14.960 0.183 5.288 1.00 89.94 125 LYS A N 1
ATOM 1006 C CA . LYS A 1 125 ? -15.385 0.681 6.609 1.00 89.94 125 LYS A CA 1
ATOM 1007 C C . LYS A 1 125 ? -16.445 -0.191 7.277 1.00 89.94 125 LYS A C 1
ATOM 1009 O O . LYS A 1 125 ? -16.247 -0.631 8.400 1.00 89.94 125 LYS A O 1
ATOM 1014 N N . ILE A 1 126 ? -17.547 -0.490 6.585 1.00 91.50 126 ILE A N 1
ATOM 1015 C CA . ILE A 1 126 ? -18.666 -1.276 7.140 1.00 91.50 126 ILE A CA 1
ATOM 1016 C C . ILE A 1 126 ? -18.212 -2.682 7.578 1.00 91.50 126 ILE A C 1
ATOM 1018 O O . ILE A 1 126 ? -18.643 -3.165 8.621 1.00 91.50 126 ILE A O 1
ATOM 1022 N N . LYS A 1 127 ? -17.314 -3.325 6.819 1.00 91.56 127 LYS A N 1
ATOM 1023 C CA . LYS A 1 127 ? -16.746 -4.632 7.179 1.00 91.56 127 LYS A CA 1
ATOM 1024 C C . LYS A 1 127 ? -15.722 -4.504 8.308 1.00 91.56 127 LYS A C 1
ATOM 1026 O O . LYS A 1 127 ? -15.791 -5.274 9.255 1.00 91.56 127 LYS A O 1
ATOM 1031 N N . VAL A 1 128 ? -14.821 -3.521 8.250 1.00 93.62 128 VAL A N 1
ATOM 1032 C CA . VAL A 1 128 ? -13.777 -3.312 9.274 1.00 93.62 128 VAL A CA 1
ATOM 1033 C C . VAL A 1 128 ? -14.385 -2.961 10.639 1.00 93.62 128 VAL A C 1
ATOM 1035 O O . VAL A 1 128 ? -13.991 -3.544 11.643 1.00 93.62 128 VAL A O 1
ATOM 1038 N N . MET A 1 129 ? -15.409 -2.101 10.673 1.00 94.94 129 MET A N 1
ATOM 1039 C CA . MET A 1 129 ? -16.178 -1.760 11.882 1.00 94.94 129 MET A CA 1
ATOM 1040 C C . MET A 1 129 ? -16.933 -2.962 12.481 1.00 94.94 129 MET A C 1
ATOM 1042 O O . MET A 1 129 ? -17.226 -2.966 13.672 1.00 94.94 129 MET A O 1
ATOM 1046 N N . ALA A 1 130 ? -17.250 -3.985 11.678 1.00 95.50 130 ALA A N 1
ATOM 1047 C CA . ALA A 1 130 ? -17.883 -5.221 12.145 1.00 95.50 130 ALA A CA 1
ATOM 1048 C C . ALA A 1 130 ? -16.875 -6.265 12.674 1.00 95.50 130 ALA A C 1
ATOM 1050 O O . ALA A 1 130 ? -17.278 -7.271 13.260 1.00 95.50 130 ALA A O 1
ATOM 1051 N N . LEU A 1 131 ? -15.567 -6.049 12.483 1.00 95.00 131 LEU A N 1
ATOM 1052 C CA . LEU A 1 131 ? -14.509 -6.911 13.008 1.00 95.00 131 LEU A CA 1
ATOM 1053 C C . LEU A 1 131 ? -13.989 -6.357 14.339 1.00 95.00 131 LEU A C 1
ATOM 1055 O O . LEU A 1 131 ? -13.627 -5.191 14.443 1.00 95.00 131 LEU A O 1
ATOM 1059 N N . ASN A 1 132 ? -13.928 -7.221 15.352 1.00 93.31 132 ASN A N 1
ATOM 1060 C CA . ASN A 1 132 ? -13.644 -6.874 16.750 1.00 93.31 132 ASN A CA 1
ATOM 1061 C C . ASN A 1 132 ? -12.321 -7.458 17.286 1.00 93.31 132 ASN A C 1
ATOM 1063 O O . ASN A 1 132 ? -12.166 -7.664 18.486 1.00 93.31 132 ASN A O 1
ATOM 1067 N N . SER A 1 133 ? -11.386 -7.795 16.397 1.00 94.31 133 SER A N 1
ATOM 1068 C CA . SER A 1 133 ? -10.064 -8.327 16.744 1.00 94.31 133 SER A CA 1
ATOM 1069 C C . SER A 1 133 ? -9.048 -7.889 15.696 1.00 94.31 133 SER A C 1
ATOM 1071 O O . SER A 1 133 ? -9.318 -8.003 14.497 1.00 94.31 133 SER A O 1
ATOM 1073 N N . ALA A 1 134 ? -7.878 -7.435 16.153 1.00 94.50 134 ALA A N 1
ATOM 1074 C CA . ALA A 1 134 ? -6.760 -7.049 15.300 1.00 94.50 134 ALA A CA 1
ATOM 1075 C C . ALA A 1 134 ? -6.419 -8.120 14.254 1.00 94.50 134 ALA A C 1
ATOM 1077 O O . ALA A 1 134 ? -6.350 -7.805 13.076 1.00 94.50 134 ALA A O 1
ATOM 1078 N N . GLU A 1 135 ? -6.305 -9.393 14.644 1.00 94.44 135 GLU A N 1
ATOM 1079 C CA . GLU A 1 135 ? -5.961 -10.488 13.721 1.00 94.44 135 GLU A CA 1
ATOM 1080 C C . GLU A 1 135 ? -6.999 -10.687 12.614 1.00 94.44 135 GLU A C 1
ATOM 1082 O O . GLU A 1 135 ? -6.639 -10.948 11.467 1.00 94.44 135 GLU A O 1
ATOM 1087 N N . LYS A 1 136 ? -8.291 -10.514 12.927 1.00 94.38 136 LYS A N 1
ATOM 1088 C CA . LYS A 1 136 ? -9.350 -10.564 11.910 1.00 94.38 136 LYS A CA 1
ATOM 1089 C C . LYS A 1 136 ? -9.256 -9.374 10.955 1.00 94.38 136 LYS A C 1
ATOM 1091 O O . LYS A 1 136 ? -9.492 -9.550 9.765 1.00 94.38 136 LYS A O 1
ATOM 1096 N N . ILE A 1 137 ? -8.924 -8.186 11.466 1.00 94.31 137 ILE A N 1
ATOM 1097 C CA . ILE A 1 137 ? -8.781 -6.951 10.680 1.00 94.31 137 ILE A CA 1
ATOM 1098 C C . ILE A 1 137 ? -7.556 -7.035 9.760 1.00 94.31 137 ILE A C 1
ATOM 1100 O O . ILE A 1 137 ? -7.699 -6.828 8.559 1.00 94.31 137 ILE A O 1
ATOM 1104 N N . THR A 1 138 ? -6.387 -7.402 10.289 1.00 93.06 138 THR A N 1
ATOM 1105 C CA . THR A 1 138 ? -5.149 -7.608 9.523 1.00 93.06 138 THR A CA 1
ATOM 1106 C C . THR A 1 138 ? -5.366 -8.630 8.413 1.00 93.06 138 THR A C 1
ATOM 1108 O O . THR A 1 138 ? -5.249 -8.284 7.239 1.00 93.06 138 THR A O 1
ATOM 1111 N N . LYS A 1 139 ? -5.832 -9.840 8.759 1.00 91.69 139 LYS A N 1
ATOM 1112 C CA . LYS A 1 139 ? -6.076 -10.907 7.779 1.00 91.69 139 LYS A CA 1
ATOM 1113 C C . LYS A 1 139 ? -7.132 -10.532 6.738 1.00 91.69 139 LYS A C 1
ATOM 1115 O O . LYS A 1 139 ? -7.032 -10.940 5.584 1.00 91.69 139 LYS A O 1
ATOM 1120 N N . PHE A 1 140 ? -8.141 -9.743 7.108 1.00 91.31 140 PHE A N 1
ATOM 1121 C CA . PHE A 1 140 ? -9.099 -9.198 6.148 1.00 91.31 140 PHE A CA 1
ATOM 1122 C C . PHE A 1 140 ? -8.418 -8.245 5.151 1.00 91.31 140 PHE A C 1
ATOM 1124 O O . PHE A 1 140 ? -8.623 -8.386 3.948 1.00 91.31 140 PHE A O 1
ATOM 1131 N N . LEU A 1 141 ? -7.592 -7.308 5.626 1.00 89.69 141 LEU A N 1
ATOM 1132 C CA . LEU A 1 141 ? -6.933 -6.302 4.784 1.00 89.69 141 LEU A CA 1
ATOM 1133 C C . LEU A 1 141 ? -5.849 -6.891 3.871 1.00 89.69 141 LEU A C 1
ATOM 1135 O O . LEU A 1 141 ? -5.693 -6.408 2.756 1.00 89.69 141 LEU A O 1
ATOM 1139 N N . GLU A 1 142 ? -5.162 -7.948 4.307 1.00 86.88 142 GLU A N 1
ATOM 1140 C CA . GLU A 1 142 ? -4.204 -8.713 3.492 1.00 86.88 142 GLU A CA 1
ATOM 1141 C C . GLU A 1 142 ? -4.869 -9.458 2.322 1.00 86.88 142 GLU A C 1
ATOM 1143 O O . GLU A 1 142 ? -4.259 -9.619 1.272 1.00 86.88 142 GLU A O 1
ATOM 1148 N N . ASN A 1 143 ? -6.113 -9.926 2.494 1.00 80.62 143 ASN A N 1
ATOM 1149 C CA . ASN A 1 143 ? -6.802 -10.769 1.504 1.00 80.62 143 ASN A CA 1
ATOM 1150 C C . ASN A 1 143 ? -7.772 -9.995 0.592 1.00 80.62 143 ASN A C 1
ATOM 1152 O O . ASN A 1 143 ? -8.057 -10.434 -0.519 1.00 80.62 143 ASN A O 1
ATOM 1156 N N . VAL A 1 144 ? -8.345 -8.878 1.055 1.00 70.00 144 VAL A N 1
ATOM 1157 C CA . VAL A 1 144 ? -9.432 -8.178 0.336 1.00 70.00 144 VAL A CA 1
ATOM 1158 C C . VAL A 1 144 ? -8.933 -7.096 -0.619 1.00 70.00 144 VAL A C 1
ATOM 1160 O O . VAL A 1 144 ? -9.633 -6.768 -1.580 1.00 70.00 144 VAL A O 1
ATOM 1163 N N . SER A 1 145 ? -7.724 -6.585 -0.402 1.00 58.72 145 SER A N 1
ATOM 1164 C CA . SER A 1 145 ? -7.028 -5.707 -1.343 1.00 58.72 145 SER A CA 1
ATOM 1165 C C . SER A 1 145 ? -6.923 -6.346 -2.738 1.00 58.72 145 SER A C 1
ATOM 1167 O O . SER A 1 145 ? -7.355 -5.745 -3.722 1.00 58.72 145 SER A O 1
ATOM 1169 N N . ALA A 1 146 ? -6.498 -7.613 -2.795 1.00 53.47 146 ALA A N 1
ATOM 1170 C CA . ALA A 1 146 ? -6.237 -8.357 -4.029 1.00 53.47 146 ALA A CA 1
ATOM 1171 C C . ALA A 1 146 ? -7.495 -8.693 -4.864 1.00 53.47 146 ALA A C 1
ATOM 1173 O O . ALA A 1 146 ? -7.379 -9.167 -5.991 1.00 53.47 146 ALA A O 1
ATOM 1174 N N . LEU A 1 147 ? -8.704 -8.494 -4.319 1.00 47.00 147 LEU A N 1
ATOM 1175 C CA . LEU A 1 147 ? -9.945 -9.088 -4.846 1.00 47.00 147 LEU A CA 1
ATOM 1176 C C . LEU A 1 147 ? -11.075 -8.088 -5.139 1.00 47.00 147 LEU A C 1
ATOM 1178 O O . LEU A 1 147 ? -12.197 -8.510 -5.428 1.00 47.00 147 LEU A O 1
ATOM 1182 N N . SER A 1 148 ? -10.849 -6.773 -5.033 1.00 52.50 148 SER A N 1
ATOM 1183 C CA . SER A 1 148 ? -11.949 -5.801 -5.095 1.00 52.50 148 SER A CA 1
ATOM 1184 C C . SER A 1 148 ? -11.929 -4.878 -6.318 1.00 52.50 148 SER A C 1
ATOM 1186 O O . SER A 1 148 ? -11.160 -3.916 -6.342 1.00 52.50 148 SER A O 1
ATOM 1188 N N . PRO A 1 149 ? -12.895 -5.019 -7.252 1.00 53.06 149 PRO A N 1
ATOM 1189 C CA . PRO A 1 149 ? -13.085 -4.076 -8.354 1.00 53.06 149 PRO A CA 1
ATOM 1190 C C . PRO A 1 149 ? -13.333 -2.625 -7.920 1.00 53.06 149 PRO A C 1
ATOM 1192 O O . PRO A 1 149 ? -13.170 -1.725 -8.728 1.00 53.06 149 PRO A O 1
ATOM 1195 N N . ARG A 1 150 ? -13.707 -2.359 -6.658 1.00 51.88 150 ARG A N 1
ATOM 1196 C CA . ARG A 1 150 ? -13.808 -0.983 -6.130 1.00 51.88 150 ARG A CA 1
ATOM 1197 C C . ARG A 1 150 ? -12.455 -0.348 -5.821 1.00 51.88 150 ARG A C 1
ATOM 1199 O O . ARG A 1 150 ? -12.359 0.870 -5.860 1.00 51.88 150 ARG A O 1
ATOM 1206 N N . VAL A 1 151 ? -11.446 -1.159 -5.512 1.00 53.97 151 VAL A N 1
ATOM 1207 C CA . VAL A 1 151 ? -10.069 -0.694 -5.309 1.00 53.97 151 VAL A CA 1
ATOM 1208 C C . VAL A 1 151 ? -9.317 -0.670 -6.649 1.00 53.97 151 VAL A C 1
ATOM 1210 O O . VAL A 1 151 ? -8.459 0.180 -6.854 1.00 53.97 151 VAL A O 1
ATOM 1213 N N . CYS A 1 152 ? -9.711 -1.509 -7.615 1.00 47.66 152 CYS A N 1
ATOM 1214 C CA . CYS A 1 152 ? -9.292 -1.348 -9.012 1.00 47.66 152 CYS A CA 1
ATOM 1215 C C . CYS A 1 152 ? -9.871 -0.061 -9.622 1.00 47.66 152 CYS A C 1
ATOM 1217 O O . CYS A 1 152 ? -9.149 0.761 -10.181 1.00 47.66 152 CYS A O 1
ATOM 1219 N N . ASN A 1 153 ? -11.172 0.173 -9.418 1.00 45.38 153 ASN A N 1
ATOM 1220 C CA . ASN A 1 153 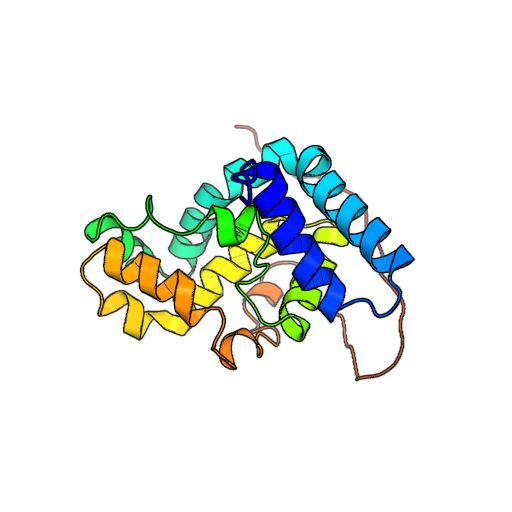? -11.865 1.406 -9.790 1.00 45.38 153 ASN A CA 1
ATOM 1221 C C . ASN A 1 153 ? -11.598 2.537 -8.778 1.00 45.38 153 ASN A C 1
ATOM 1223 O O . ASN A 1 153 ? -12.493 3.325 -8.463 1.00 45.38 153 ASN A O 1
ATOM 1227 N N . LEU A 1 154 ? -10.345 2.680 -8.332 1.00 50.53 154 LEU A N 1
ATOM 1228 C CA . LEU A 1 154 ? -9.805 3.939 -7.814 1.00 50.53 154 LEU A CA 1
ATOM 1229 C C . LEU A 1 154 ? -9.606 4.950 -8.961 1.00 50.53 154 LEU A C 1
ATOM 1231 O O . LEU A 1 154 ? -8.577 5.618 -9.068 1.00 50.53 154 LEU A O 1
ATOM 1235 N N . GLU A 1 155 ? -10.643 5.116 -9.789 1.00 41.59 155 GLU A N 1
ATOM 1236 C CA . GLU A 1 155 ? -10.859 6.289 -10.633 1.00 41.59 155 GLU A CA 1
ATOM 1237 C C . GLU A 1 155 ? -11.167 7.488 -9.729 1.00 41.59 155 GLU A C 1
ATOM 1239 O O . GLU A 1 155 ? -12.300 7.945 -9.608 1.00 41.59 155 GLU A O 1
ATOM 1244 N N . MET A 1 156 ? -10.121 7.944 -9.037 1.00 41.72 156 MET A N 1
ATOM 1245 C CA . MET A 1 156 ? -9.955 9.273 -8.456 1.00 41.72 156 MET A CA 1
ATOM 1246 C C . MET A 1 156 ? -11.247 9.906 -7.922 1.00 41.72 156 MET A C 1
ATOM 1248 O O . MET A 1 156 ? -11.663 10.975 -8.375 1.00 41.72 156 MET A O 1
ATOM 1252 N N . LYS A 1 157 ? -11.846 9.289 -6.892 1.00 37.41 157 LYS A N 1
ATOM 1253 C CA . LYS A 1 157 ? -12.795 10.005 -6.030 1.00 37.41 157 LYS A CA 1
ATOM 1254 C C . LYS A 1 157 ? -12.188 11.355 -5.640 1.00 37.41 157 LYS A C 1
ATOM 1256 O O . LYS A 1 157 ? -11.012 11.450 -5.284 1.00 37.41 157 LYS A O 1
ATOM 1261 N N . ALA A 1 158 ? -13.016 12.390 -5.706 1.00 37.25 158 ALA A N 1
ATOM 1262 C CA . ALA A 1 158 ? -12.549 13.766 -5.783 1.00 37.25 158 ALA A CA 1
ATOM 1263 C C . ALA A 1 158 ? -11.995 14.457 -4.506 1.00 37.25 158 ALA A C 1
ATOM 1265 O O . ALA A 1 158 ? -11.505 15.572 -4.693 1.00 37.25 158 ALA A O 1
ATOM 1266 N N . PRO A 1 159 ? -11.985 13.909 -3.259 1.00 38.41 159 PRO A N 1
ATOM 1267 C CA . PRO A 1 159 ? -11.415 14.630 -2.105 1.00 38.41 159 PRO A CA 1
ATOM 1268 C C . PRO A 1 159 ? -9.992 15.162 -2.334 1.00 38.41 159 PRO A C 1
ATOM 1270 O O . PRO A 1 159 ? -9.657 16.270 -1.921 1.00 38.41 159 PRO A O 1
ATOM 1273 N N . TRP A 1 160 ? -9.177 14.422 -3.093 1.00 43.25 160 TRP A N 1
ATOM 1274 C CA . TRP A 1 160 ? -7.796 14.790 -3.417 1.00 43.25 160 TRP A CA 1
ATOM 1275 C C . TRP A 1 160 ? -7.648 15.954 -4.419 1.00 43.25 160 TRP A C 1
ATOM 1277 O O . TRP A 1 160 ? -6.521 16.363 -4.685 1.00 43.25 160 TRP A O 1
ATOM 1287 N N . GLN A 1 161 ? -8.741 16.500 -4.973 1.00 38.28 161 GLN A N 1
ATOM 1288 C CA . GLN A 1 161 ? -8.707 17.650 -5.894 1.00 38.28 161 GLN A CA 1
ATOM 1289 C C . GLN A 1 161 ? -9.132 18.985 -5.262 1.00 38.28 161 GLN A C 1
ATOM 1291 O O . GLN A 1 161 ? -8.767 20.037 -5.778 1.00 38.28 161 GLN A O 1
ATOM 1296 N N . THR A 1 162 ? -9.871 18.991 -4.148 1.00 34.25 162 THR A N 1
ATOM 1297 C CA . THR A 1 162 ? -10.449 20.230 -3.582 1.00 34.25 162 THR A CA 1
ATOM 1298 C C . THR A 1 162 ? -9.554 20.963 -2.574 1.00 34.25 162 THR A C 1
ATOM 1300 O O . THR A 1 162 ? -9.990 21.953 -1.994 1.00 34.25 162 THR A O 1
ATOM 1303 N N . GLY A 1 163 ? -8.320 20.492 -2.343 1.00 35.09 163 GLY A N 1
ATOM 1304 C CA . GLY A 1 163 ? -7.418 21.022 -1.305 1.00 35.09 163 GLY A CA 1
ATOM 1305 C C . GLY A 1 163 ? -6.056 21.557 -1.771 1.00 35.09 163 GLY A C 1
ATOM 1306 O O .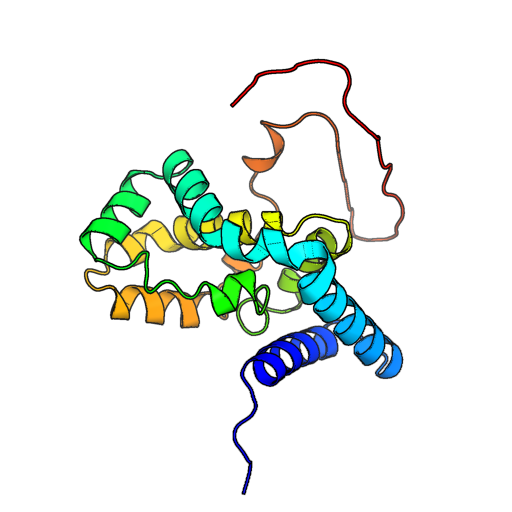 GLY A 1 163 ? -5.374 22.205 -0.982 1.00 35.09 163 GLY A O 1
ATOM 1307 N N . LEU A 1 164 ? -5.636 21.308 -3.018 1.00 32.56 164 LEU A N 1
ATOM 1308 C CA . LEU A 1 164 ? -4.358 21.790 -3.562 1.00 32.56 164 LEU A CA 1
ATOM 1309 C C . LEU A 1 164 ? -4.541 22.295 -4.995 1.00 32.56 164 LEU A C 1
ATOM 1311 O O . LEU A 1 164 ? -5.138 21.627 -5.834 1.00 32.56 164 LEU A O 1
ATOM 1315 N N . SER A 1 165 ? -4.033 23.498 -5.257 1.00 32.91 165 SER A N 1
ATOM 1316 C CA . SER A 1 165 ? -4.328 24.243 -6.480 1.00 32.91 165 SER A CA 1
ATOM 1317 C C . SER A 1 165 ? -3.518 23.758 -7.692 1.00 32.91 165 SER A C 1
ATOM 1319 O O . SER A 1 165 ? -2.323 23.504 -7.581 1.00 32.91 165 SER A O 1
ATOM 1321 N N . TYR A 1 166 ? -4.173 23.716 -8.857 1.00 32.72 166 TYR A N 1
ATOM 1322 C CA . TYR A 1 166 ? -3.602 23.553 -10.206 1.00 32.72 166 TYR A CA 1
ATOM 1323 C C . TYR A 1 166 ? -2.737 22.310 -10.505 1.00 32.72 166 TYR A C 1
ATOM 1325 O O . TYR A 1 166 ? -1.514 22.389 -10.587 1.00 32.72 166 TYR A O 1
ATOM 1333 N N . CYS A 1 167 ? -3.392 21.208 -10.892 1.00 30.03 167 CYS A N 1
ATOM 1334 C CA . CYS A 1 167 ? -2.926 20.338 -11.988 1.00 30.03 167 CYS A CA 1
ATOM 1335 C C . CYS A 1 167 ? -4.095 19.524 -12.574 1.00 30.03 167 CYS A C 1
ATOM 1337 O O . CYS A 1 167 ? -4.498 18.508 -12.012 1.00 30.03 167 CYS A O 1
ATOM 1339 N N . VAL A 1 168 ? -4.640 19.958 -13.716 1.00 30.56 168 VAL A N 1
ATOM 1340 C CA . VAL A 1 168 ? -5.668 19.203 -14.453 1.00 30.56 168 VAL A CA 1
ATOM 1341 C C . VAL A 1 168 ? -4.986 18.190 -15.372 1.00 30.56 168 VAL A C 1
ATOM 1343 O O . VAL A 1 168 ? -4.256 18.578 -16.279 1.00 30.56 168 VAL A O 1
ATOM 1346 N N . LEU A 1 169 ? -5.258 16.900 -15.168 1.00 34.81 169 LEU A N 1
ATOM 1347 C CA . LEU A 1 169 ? -4.866 15.825 -16.083 1.00 34.81 169 LEU A CA 1
ATOM 1348 C C . LEU A 1 169 ? -6.119 15.143 -16.644 1.00 34.81 169 LEU A C 1
ATOM 1350 O O . LEU A 1 169 ? -6.684 14.246 -16.024 1.00 34.81 169 LEU A O 1
ATOM 1354 N N . LEU A 1 170 ? -6.538 15.574 -17.834 1.00 30.02 170 LEU A N 1
ATOM 1355 C CA . LEU A 1 170 ? -7.504 14.850 -18.660 1.00 30.02 170 LEU A CA 1
ATOM 1356 C C . LEU A 1 170 ? -6.753 13.785 -19.468 1.00 30.02 170 LEU A C 1
ATOM 1358 O O . LEU A 1 170 ? -5.941 14.135 -20.318 1.00 30.02 170 LEU A O 1
ATOM 1362 N N . PHE A 1 171 ? -7.042 12.502 -19.239 1.00 33.03 171 PHE A N 1
ATOM 1363 C CA . PHE A 1 171 ? -6.472 11.394 -20.016 1.00 33.03 171 PHE A CA 1
ATOM 1364 C C . PHE A 1 171 ? -7.565 10.600 -20.738 1.00 33.03 171 PHE A C 1
ATOM 1366 O O . PHE A 1 171 ? -8.053 9.579 -20.258 1.00 33.03 171 PHE A O 1
ATOM 1373 N N . HIS A 1 172 ? -7.955 11.069 -21.927 1.00 28.00 172 HIS A N 1
ATOM 1374 C CA . HIS A 1 172 ? -8.956 10.392 -22.753 1.00 28.00 172 HIS A CA 1
ATOM 1375 C C . HIS A 1 172 ? -8.328 9.305 -23.650 1.00 28.00 172 HIS A C 1
ATOM 1377 O O . HIS A 1 172 ? -8.255 9.430 -24.872 1.00 28.00 172 HIS A O 1
ATOM 1383 N N . ARG A 1 173 ? -7.938 8.190 -23.023 1.00 30.94 173 ARG A N 1
ATOM 1384 C CA . ARG A 1 173 ? -7.743 6.854 -23.632 1.00 30.94 173 ARG A CA 1
ATOM 1385 C C . ARG A 1 173 ? -6.700 6.685 -24.765 1.00 30.94 173 ARG A C 1
ATOM 1387 O O . ARG A 1 173 ? -6.521 5.553 -25.187 1.00 30.94 173 ARG A O 1
ATOM 1394 N N . ASN A 1 174 ? -5.993 7.718 -25.234 1.00 32.91 174 ASN A N 1
ATOM 1395 C CA . ASN A 1 174 ? -4.849 7.593 -26.157 1.00 32.91 174 ASN A CA 1
ATOM 1396 C C . ASN A 1 174 ? -3.860 8.773 -26.026 1.00 32.91 174 ASN A C 1
ATOM 1398 O O . ASN A 1 174 ? -4.291 9.919 -25.938 1.00 32.91 174 ASN A O 1
ATOM 1402 N N . ASN A 1 175 ? -2.559 8.470 -26.138 1.00 28.03 175 ASN A N 1
ATOM 1403 C CA . ASN A 1 175 ? -1.392 9.375 -26.191 1.00 28.03 175 ASN A CA 1
ATOM 1404 C C . ASN A 1 175 ? -1.009 10.200 -24.938 1.00 28.03 175 ASN A C 1
ATOM 1406 O O . ASN A 1 175 ? -1.819 10.531 -24.080 1.00 28.03 175 ASN A O 1
ATOM 1410 N N . ILE A 1 176 ? 0.290 10.520 -24.894 1.00 34.50 176 ILE A N 1
ATOM 1411 C CA . ILE A 1 176 ? 1.074 11.329 -23.934 1.00 34.50 176 ILE A CA 1
ATOM 1412 C C . ILE A 1 176 ? 1.755 12.475 -24.723 1.00 34.50 176 ILE A C 1
ATOM 1414 O O . ILE A 1 176 ? 1.737 12.447 -25.951 1.00 34.50 176 ILE A O 1
ATOM 1418 N N . LEU A 1 177 ? 2.390 13.514 -24.165 1.00 33.25 177 LEU A N 1
ATOM 1419 C CA . LEU A 1 177 ? 2.854 13.847 -22.800 1.00 33.25 177 LEU A CA 1
ATOM 1420 C C . LEU A 1 177 ? 1.980 15.004 -22.198 1.00 33.25 177 LEU A C 1
ATOM 1422 O O . LEU A 1 177 ? 0.916 15.268 -22.743 1.00 33.25 177 LEU A O 1
ATOM 1426 N N . TYR A 1 178 ? 2.228 15.705 -21.074 1.00 27.39 178 TYR A N 1
ATOM 1427 C CA . TYR A 1 178 ? 3.446 16.068 -20.320 1.00 27.39 178 TYR A CA 1
ATOM 1428 C C . TYR A 1 178 ? 3.205 16.298 -18.813 1.00 27.39 178 TYR A C 1
ATOM 1430 O O . TYR A 1 178 ? 2.085 16.517 -18.361 1.00 27.39 178 TYR A O 1
ATOM 1438 N N . PHE A 1 179 ? 4.310 16.333 -18.058 1.00 34.03 179 PHE A N 1
ATOM 1439 C CA . PHE A 1 179 ? 4.422 16.929 -16.722 1.00 34.03 179 PHE A CA 1
ATOM 1440 C C . PHE A 1 179 ? 5.088 18.312 -16.825 1.00 34.03 179 PHE A C 1
ATOM 1442 O O . PHE A 1 179 ? 6.213 18.405 -17.317 1.00 34.03 179 PHE A O 1
ATOM 1449 N N . THR A 1 180 ? 4.469 19.356 -16.268 1.00 24.34 180 THR A N 1
ATOM 1450 C CA . THR A 1 180 ? 5.145 20.641 -16.012 1.00 24.34 180 THR A CA 1
ATOM 1451 C C . THR A 1 180 ? 5.533 20.714 -14.539 1.00 24.34 180 THR A C 1
ATOM 1453 O O . THR A 1 180 ? 4.680 20.916 -13.677 1.00 24.34 180 THR A O 1
ATOM 1456 N N . LEU A 1 181 ? 6.823 20.550 -14.234 1.00 33.69 181 LEU A N 1
ATOM 1457 C CA . LEU A 1 181 ? 7.356 20.757 -12.885 1.00 33.69 181 LEU A CA 1
ATOM 1458 C C . LEU A 1 181 ? 7.418 22.257 -12.567 1.00 33.69 181 LEU A C 1
ATOM 1460 O O . LEU A 1 181 ? 8.410 22.921 -12.867 1.00 33.69 181 LEU A O 1
ATOM 1464 N N . LEU A 1 182 ? 6.371 22.784 -11.931 1.00 27.16 182 LEU A N 1
ATOM 1465 C CA . LEU A 1 182 ? 6.429 24.095 -11.290 1.00 27.16 182 LEU A CA 1
ATOM 1466 C C . LEU A 1 182 ? 7.240 23.980 -9.992 1.00 27.16 182 LEU A C 1
ATOM 1468 O O . LEU A 1 182 ? 6.811 23.356 -9.022 1.00 27.16 182 LEU A O 1
ATOM 1472 N N . LYS A 1 183 ? 8.448 24.546 -10.015 1.00 28.52 183 LYS A N 1
ATOM 1473 C CA . LYS A 1 183 ? 9.358 24.592 -8.870 1.00 28.52 183 LYS A CA 1
ATOM 1474 C C . LYS A 1 183 ? 8.905 25.599 -7.809 1.00 28.52 183 LYS A C 1
ATOM 1476 O O . LYS A 1 183 ? 8.498 26.704 -8.141 1.00 28.52 183 LYS A O 1
ATOM 1481 N N . ASP A 1 184 ? 9.119 25.192 -6.562 1.00 30.56 184 ASP A N 1
ATOM 1482 C CA . ASP A 1 184 ? 9.539 26.000 -5.412 1.00 30.56 184 ASP A CA 1
ATOM 1483 C C . ASP A 1 184 ? 8.719 27.247 -5.010 1.00 30.56 184 ASP A C 1
ATOM 1485 O O . ASP A 1 184 ? 8.825 28.331 -5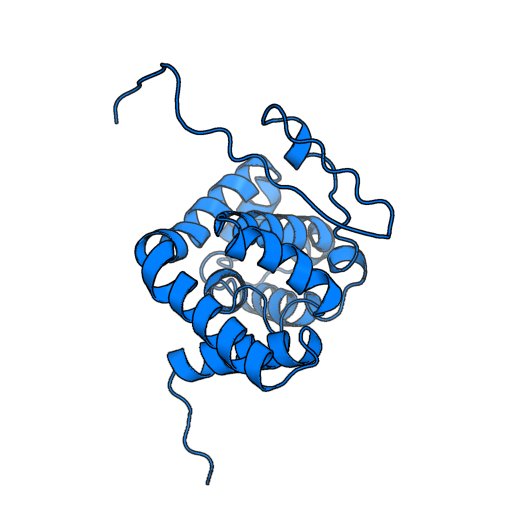.572 1.00 30.56 184 ASP A O 1
ATOM 1489 N N . PHE A 1 185 ? 8.008 27.085 -3.887 1.00 33.00 185 PHE A N 1
ATOM 1490 C CA . PHE A 1 185 ? 8.102 27.951 -2.699 1.00 33.00 185 PHE A CA 1
ATOM 1491 C C . PHE A 1 185 ? 8.286 29.470 -2.905 1.00 33.00 185 PHE A C 1
ATOM 1493 O O . PHE A 1 185 ? 9.401 29.989 -2.935 1.00 33.00 185 PHE A O 1
ATOM 1500 N N . GLY A 1 186 ? 7.172 30.207 -2.844 1.00 26.17 186 GLY A N 1
ATOM 1501 C CA . GLY A 1 186 ? 7.151 31.664 -2.683 1.00 26.17 186 GLY A CA 1
ATOM 1502 C C . GLY A 1 186 ? 6.535 32.115 -1.354 1.00 26.17 186 GLY A C 1
ATOM 1503 O O . GLY A 1 186 ? 5.367 32.478 -1.336 1.00 26.17 186 GLY A O 1
ATOM 1504 N N . GLY A 1 187 ? 7.328 32.141 -0.273 1.00 30.50 187 GLY A N 1
ATOM 1505 C CA . GLY A 1 187 ? 7.038 32.875 0.975 1.00 30.50 187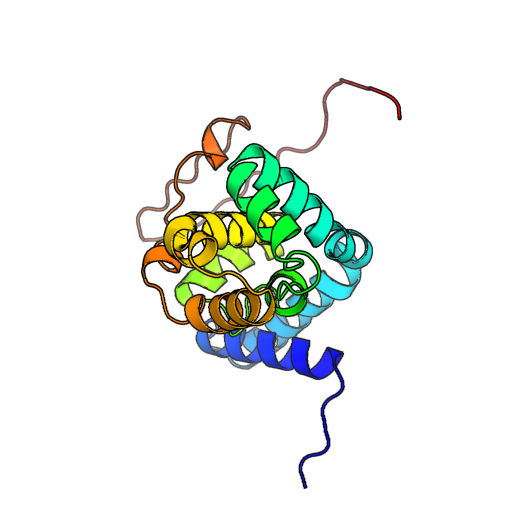 GLY A CA 1
ATOM 1506 C C . GLY A 1 187 ? 5.946 32.308 1.906 1.00 30.50 187 GLY A C 1
ATOM 1507 O O . GLY A 1 187 ? 4.782 32.211 1.542 1.00 30.50 187 GLY A O 1
ATOM 1508 N N . GLY A 1 188 ? 6.306 32.012 3.162 1.00 27.17 188 GLY A N 1
ATOM 1509 C CA . GLY A 1 188 ? 5.344 31.581 4.190 1.00 27.17 188 GLY A CA 1
ATOM 1510 C C . GLY A 1 188 ? 5.968 30.714 5.282 1.00 27.17 188 GLY A C 1
ATOM 1511 O O . GLY A 1 188 ? 5.667 29.529 5.376 1.00 27.17 188 GLY A O 1
ATOM 1512 N N . GLY A 1 189 ? 6.885 31.278 6.071 1.00 31.33 189 GLY A N 1
ATOM 1513 C CA . GLY A 1 189 ? 7.556 30.540 7.145 1.00 31.33 189 GLY A CA 1
ATOM 1514 C C . GLY A 1 189 ? 6.711 30.421 8.417 1.00 31.33 189 GLY A C 1
ATOM 1515 O O . GLY A 1 189 ? 6.070 31.385 8.830 1.00 31.33 189 GLY A O 1
ATOM 1516 N N . LEU A 1 190 ? 6.795 29.265 9.075 1.00 28.28 190 LEU A N 1
ATOM 1517 C CA . LEU A 1 190 ? 6.478 29.061 10.489 1.00 28.28 190 LEU A CA 1
ATOM 1518 C C . LEU A 1 190 ? 7.534 28.113 11.078 1.00 28.28 190 LEU A C 1
ATOM 1520 O O . LEU A 1 190 ? 7.971 27.184 10.402 1.00 28.28 190 LEU A O 1
ATOM 1524 N N . ASN A 1 191 ? 7.966 28.388 12.309 1.00 28.17 191 ASN A N 1
ATOM 1525 C CA . ASN A 1 191 ? 8.919 27.552 13.046 1.00 28.17 191 ASN A CA 1
ATOM 1526 C C . ASN A 1 191 ? 8.219 26.363 13.732 1.00 28.17 191 ASN A C 1
ATOM 1528 O O . ASN A 1 191 ? 6.996 26.391 13.891 1.00 28.17 191 ASN A O 1
ATOM 1532 N N . TRP A 1 192 ? 9.057 25.447 14.243 1.00 33.75 192 TRP A N 1
ATOM 1533 C CA . TRP A 1 192 ? 8.773 24.243 15.048 1.00 33.75 192 TRP A CA 1
ATOM 1534 C C . TRP A 1 192 ? 8.509 22.962 14.243 1.00 33.75 192 TRP A C 1
ATOM 1536 O O . TRP A 1 192 ? 7.362 22.732 13.808 1.00 33.75 192 TRP A O 1
#

Organism: Mus musculus (NCBI:txid10090)

Foldseek 3Di:
DDDDDDPLVVLLVLQLVLLVVVDVDPVVSVVVSVVLLVCCVPVCVVPLVCLLVVLLVVLCVVPVPLSVLCVQQVQSVVAPSCCLRSSVVRLQARSLQSVVLVVCSVVPDSNSSSVLVSVLCVVCVVVLSVDRHNVVNRVCSRPVSHPDVVSSPPPPDDPVPPPDDDDDDDDDPDDDDDDDDDDDDDDDDDDD

Sequence (192 aa):
PSFPLEPEDEVFLAIAKAMEEMVEDSVDCYWISRCFVKQLNNKYRDALPQLPKAFEQYLNLEDSRLLSHLKTCSAVSKLPYDLWFQRCFAGCLPESSLQRVWDKVVSGSCKILVFVAVEILLTFKIKVMALNSAEKITKFLENVSALSPRVCNLEMKAPWQTGLSYCVLLFHRNNILYFTLLKDFGGGGLNW

Radius of gyration: 17.94 Å; chains: 1; bounding box: 36×60×47 Å

pLDDT: mean 77.12, std 24.63, range [24.34, 97.81]

Secondary structure (DSSP, 8-state):
-PPPPPHHHHHHHHHHHHHHTT-SSHHHHHHHHHHHHHHHHHHSTTTGGGHHHHHHHHHHHHHHHHHHHHHHTT-GGGS-HIIIIISTTTTTS-HHHHHHHHHHHHHT-TTHHHHHHHHHHHHHHHHHHT--SHHHHHHHHHHHGGG-HHHHT----GGGGSSS--------SS------------S-----

InterPro domains:
  IPR000195 Rab-GAP-TBC domain [PF00566] (23-127)
  IPR000195 Rab-GAP-TBC domain [PS50086] (1-109)
  IPR035969 Rab-GAP-TBC domain superfamily [SSF47923] (53-146)
  IPR039842 TBC1 domain family member 7 [PTHR13530] (4-147)
  IPR043039 TBC1 domain family member 7, domain 2 [G3DSA:1.10.8.680] (1-34)